Protein AF-A0A523C4G0-F1 (afdb_monomer)

Mean predicted aligned error: 12.21 Å

Sequence (322 aa):
MGEDRKEGLSRRKFLLGAGALAAGAAVTGGALGGVKESLAAGQPVKVTVNGVEIAGPVPARIEKGTALAPVRPLAESLGARVGWDNSSKTVTITAGTGAKVATAPAWPWPYNKLDPEKVRKLGYEAYYEGGCMYGAAKAIIGALQQEVGYPFTLIPVDMLRYGEGGTAGWGTLCGALNGSSAAITLVCGKGVYSQLVNELLGWYTQEPFPSKKHEAYSKFKNQIQNVSGSPLCHISVTEWCKVSGKKVTDPERLDRCGKLTGDVAARAVELLNAQADGKFVAAYKPSELFAGCMSCHVGKDSTLNNVQGKMNCVQCHEPHIK

Radius of gyration: 25.95 Å; Cα contacts (8 Å, |Δi|>4): 483; chains: 1; bounding box: 61×57×89 Å

Nearest PDB structures (foldseek):
  1h21-assembly2_D  TM=9.386E-01  e=1.659E-16  Desulfovibrio desulfuricans

Structure (mmCIF, N/CA/C/O backbone):
data_AF-A0A523C4G0-F1
#
_entry.id   AF-A0A523C4G0-F1
#
loop_
_atom_site.group_PDB
_atom_site.id
_atom_site.type_symbol
_atom_site.label_atom_id
_atom_site.label_alt_id
_atom_site.label_comp_id
_atom_site.label_asym_id
_atom_site.label_entity_id
_atom_site.label_seq_id
_atom_site.pdbx_PDB_ins_code
_atom_site.Cartn_x
_atom_site.Cartn_y
_atom_site.Cartn_z
_atom_site.occupancy
_atom_site.B_iso_or_equiv
_atom_site.auth_seq_id
_atom_site.auth_comp_id
_atom_site.auth_asym_id
_atom_site.auth_atom_id
_atom_site.pdbx_PDB_model_num
ATOM 1 N N . MET A 1 1 ? -13.467 26.973 63.447 1.00 36.97 1 MET A N 1
ATOM 2 C CA . MET A 1 1 ? -14.213 27.713 62.405 1.00 36.97 1 MET A CA 1
ATOM 3 C C . MET A 1 1 ? -13.294 27.873 61.210 1.00 36.97 1 MET A C 1
ATOM 5 O O . MET A 1 1 ? -12.320 28.602 61.309 1.00 36.97 1 MET A O 1
ATOM 9 N N . GLY A 1 2 ? -13.545 27.118 60.147 1.00 33.12 2 GLY A N 1
ATOM 10 C CA . GLY A 1 2 ? -12.740 27.100 58.927 1.00 33.12 2 GLY A CA 1
ATOM 11 C C . GLY A 1 2 ? -13.412 26.157 57.940 1.00 33.12 2 GLY A C 1
ATOM 12 O O . GLY A 1 2 ? -13.175 24.956 57.971 1.00 33.12 2 GLY A O 1
ATOM 13 N N . GLU A 1 3 ? -14.362 26.694 57.185 1.00 32.09 3 GLU A N 1
ATOM 14 C CA . GLU A 1 3 ? -15.201 25.967 56.235 1.00 32.09 3 GLU A CA 1
ATOM 15 C C . GLU A 1 3 ? -14.524 26.027 54.858 1.00 32.09 3 GLU A C 1
ATOM 17 O O . GLU A 1 3 ? -14.615 27.034 54.152 1.00 32.09 3 GLU A O 1
ATOM 22 N N . ASP A 1 4 ? -13.801 24.968 54.488 1.00 34.38 4 ASP A N 1
ATOM 23 C CA . ASP A 1 4 ? -13.238 24.836 53.142 1.00 34.38 4 ASP A CA 1
ATOM 24 C C . ASP A 1 4 ? -14.359 24.476 52.158 1.00 34.38 4 ASP A C 1
ATOM 26 O O . ASP A 1 4 ? -14.813 23.331 52.048 1.00 34.38 4 ASP A O 1
ATOM 30 N N . ARG A 1 5 ? -14.827 25.495 51.431 1.00 37.34 5 ARG A N 1
ATOM 31 C CA . ARG A 1 5 ? -15.740 25.351 50.293 1.00 37.34 5 ARG A CA 1
ATOM 32 C C . ARG A 1 5 ? -15.063 24.526 49.197 1.00 37.34 5 ARG A C 1
ATOM 34 O O . ARG A 1 5 ? -14.198 25.020 48.479 1.00 37.34 5 ARG A O 1
ATOM 41 N N . LYS A 1 6 ? -15.506 23.281 49.014 1.00 36.94 6 LYS A N 1
ATOM 42 C CA . LYS A 1 6 ? -15.175 22.478 47.829 1.00 36.94 6 LYS A CA 1
ATOM 43 C C . LYS A 1 6 ? -15.883 23.074 46.608 1.00 36.94 6 LYS A C 1
ATOM 45 O O . LYS A 1 6 ? -17.080 22.867 46.419 1.00 36.94 6 LYS A O 1
ATOM 50 N N . GLU A 1 7 ? -15.149 23.824 45.787 1.00 36.97 7 GLU A N 1
ATOM 51 C CA . GLU A 1 7 ? -15.609 24.245 44.460 1.00 36.97 7 GLU A CA 1
ATOM 52 C C . GLU A 1 7 ? -15.936 23.013 43.601 1.00 36.97 7 GLU A C 1
ATOM 54 O O . GLU A 1 7 ? -15.060 22.222 43.246 1.00 36.97 7 GLU A O 1
ATOM 59 N N . GLY A 1 8 ? -17.210 22.851 43.242 1.00 34.00 8 GLY A N 1
ATOM 60 C CA . GLY A 1 8 ? -17.640 21.861 42.261 1.00 34.00 8 GLY A CA 1
ATOM 61 C C . GLY A 1 8 ? -17.107 22.198 40.867 1.00 34.00 8 GLY A C 1
ATOM 62 O O . GLY A 1 8 ? -17.179 23.342 40.411 1.00 34.00 8 GLY A O 1
ATOM 63 N N . LEU A 1 9 ? -16.590 21.192 40.158 1.00 37.28 9 LEU A N 1
ATOM 64 C CA . LEU A 1 9 ? -16.198 21.331 38.757 1.00 37.28 9 LEU A CA 1
ATOM 65 C C . LEU A 1 9 ? -17.427 21.647 37.886 1.00 37.28 9 LEU A C 1
ATOM 67 O O . LEU A 1 9 ? -18.232 20.781 37.558 1.00 37.28 9 LEU A O 1
ATOM 71 N N . SER A 1 10 ? -17.548 22.911 37.481 1.00 35.88 10 SER A N 1
ATOM 72 C CA . SER A 1 10 ? -18.492 23.369 36.459 1.00 35.88 10 SER A CA 1
ATOM 73 C C . SER A 1 10 ? -18.174 22.757 35.087 1.00 35.88 10 SER A C 1
ATOM 75 O O . SER A 1 10 ? -17.004 22.609 34.718 1.00 35.88 10 SER A O 1
ATOM 77 N N . ARG A 1 11 ? -19.227 22.483 34.295 1.00 39.44 11 ARG A N 1
ATOM 78 C CA . ARG A 1 11 ? -19.212 21.941 32.915 1.00 39.44 11 ARG A CA 1
ATOM 79 C C . ARG A 1 11 ? -18.158 22.561 31.980 1.00 39.44 11 ARG A C 1
ATOM 81 O O . ARG A 1 11 ? -17.757 21.911 31.022 1.00 39.44 11 ARG A O 1
ATOM 88 N N . ARG A 1 12 ? -17.692 23.790 32.239 1.00 32.03 12 ARG A N 1
ATOM 89 C CA . ARG A 1 12 ? -16.662 24.467 31.428 1.00 32.03 12 ARG A CA 1
ATOM 90 C C . ARG A 1 12 ? -15.226 23.991 31.697 1.00 32.03 12 ARG A C 1
ATOM 92 O O . ARG A 1 12 ? -14.420 24.032 30.775 1.00 32.03 12 ARG A O 1
ATOM 99 N N . LYS A 1 13 ? -14.898 23.487 32.897 1.00 32.91 13 LYS A N 1
ATOM 100 C CA . LYS A 1 13 ? -13.541 22.974 33.204 1.00 32.91 13 LYS A CA 1
ATOM 101 C C . LYS A 1 13 ? -13.255 21.604 32.563 1.00 32.91 13 LYS A C 1
ATOM 103 O O . LYS A 1 13 ? -12.091 21.256 32.401 1.00 32.91 13 LYS A O 1
ATOM 108 N N . PHE A 1 14 ? -14.284 20.870 32.122 1.00 35.75 14 PHE A N 1
ATOM 109 C CA . PHE A 1 14 ? -14.122 19.589 31.414 1.00 35.75 14 PHE A CA 1
ATOM 110 C C . PHE A 1 14 ? -13.454 19.744 30.035 1.00 35.75 14 PHE A C 1
ATOM 112 O O . PHE A 1 14 ? -12.763 18.838 29.586 1.00 35.75 14 PHE A O 1
ATOM 119 N N . LEU A 1 15 ? -13.602 20.903 29.382 1.00 32.34 15 LEU A N 1
ATOM 120 C CA . LEU A 1 15 ? -13.057 21.133 28.037 1.00 32.34 15 LEU A CA 1
ATOM 121 C C . LEU A 1 15 ? -11.619 21.673 28.023 1.00 32.34 15 LEU A C 1
ATOM 123 O O . LEU A 1 15 ? -11.000 21.690 26.967 1.00 32.34 15 LEU A O 1
ATOM 127 N N . LEU A 1 16 ? -11.075 22.100 29.167 1.00 29.97 16 LEU A N 1
ATOM 128 C CA . LEU A 1 16 ? -9.759 22.757 29.228 1.00 29.97 16 LEU A CA 1
ATOM 129 C C . LEU A 1 16 ? -8.677 21.935 29.949 1.00 29.97 16 LEU A C 1
ATOM 131 O O . LEU A 1 16 ? -7.504 22.269 29.841 1.00 29.97 16 LEU A O 1
ATOM 135 N N . GLY A 1 17 ? -9.039 20.854 30.652 1.00 28.30 17 GLY A N 1
ATOM 136 C CA . GLY A 1 17 ? -8.083 20.007 31.388 1.00 28.30 17 GLY A CA 1
ATOM 137 C C . GLY A 1 17 ? -7.674 18.703 30.692 1.00 28.30 17 GLY A C 1
ATOM 138 O O . GLY A 1 17 ? -6.758 18.033 31.157 1.00 28.30 17 GLY A O 1
ATOM 139 N N . ALA A 1 18 ? -8.331 18.330 29.592 1.00 33.88 18 ALA A N 1
ATOM 140 C CA . ALA A 1 18 ? -8.027 17.123 28.824 1.00 33.88 18 ALA A CA 1
ATOM 141 C C . ALA A 1 18 ? -7.123 17.462 27.631 1.00 33.88 18 ALA A C 1
ATOM 143 O O . ALA A 1 18 ? -7.539 17.434 26.473 1.00 33.88 18 ALA A O 1
ATOM 144 N N . GLY A 1 19 ? -5.868 17.797 27.923 1.00 27.33 19 GLY A N 1
ATOM 145 C CA . GLY A 1 19 ? -4.810 17.716 26.925 1.00 27.33 19 GLY A CA 1
ATOM 146 C C . GLY A 1 19 ? -4.614 16.254 26.518 1.00 27.33 19 GLY A C 1
ATOM 147 O O . GLY A 1 19 ? -4.062 15.474 27.282 1.00 27.33 19 GLY A O 1
ATOM 148 N N . ALA A 1 20 ? -5.097 15.914 25.322 1.00 32.34 20 ALA A N 1
ATOM 149 C CA . ALA A 1 20 ? -4.760 14.729 24.529 1.00 32.34 20 ALA A CA 1
ATOM 150 C C . ALA A 1 20 ? -5.012 13.336 25.154 1.00 32.34 20 ALA A C 1
ATOM 152 O O . ALA A 1 20 ? -4.089 12.608 25.497 1.00 32.34 20 ALA A O 1
ATOM 153 N N . LEU A 1 21 ? -6.269 12.885 25.128 1.00 27.75 21 LEU A N 1
ATOM 154 C CA . LEU A 1 21 ? -6.590 11.485 24.816 1.00 27.75 21 LEU A CA 1
ATOM 155 C C . LEU A 1 21 ? -7.833 11.468 23.923 1.00 27.75 21 LEU A C 1
ATOM 157 O O . LEU A 1 21 ? -8.970 11.424 24.387 1.00 27.75 21 LEU A O 1
ATOM 161 N N . ALA A 1 22 ? -7.604 11.546 22.613 1.00 26.48 22 ALA A N 1
ATOM 162 C CA . ALA A 1 22 ? -8.632 11.305 21.612 1.00 26.48 22 ALA A CA 1
ATOM 163 C C . ALA A 1 22 ? -8.927 9.796 21.558 1.00 26.48 22 ALA A C 1
ATOM 165 O O . ALA A 1 22 ? -8.405 9.073 20.715 1.00 26.48 22 ALA A O 1
ATOM 166 N N . ALA A 1 23 ? -9.742 9.301 22.491 1.00 30.03 23 ALA A N 1
ATOM 167 C CA . ALA A 1 23 ? -10.354 7.985 22.370 1.00 30.03 23 ALA A CA 1
ATOM 168 C C . ALA A 1 23 ? -11.498 8.092 21.353 1.00 30.03 23 ALA A C 1
ATOM 170 O O . ALA A 1 23 ? -12.613 8.496 21.683 1.00 30.03 23 ALA A O 1
ATOM 171 N N . GLY A 1 24 ? -11.203 7.789 20.089 1.00 27.95 24 GLY A N 1
ATOM 172 C CA . GLY A 1 24 ? -12.221 7.650 19.056 1.00 27.95 24 GLY A CA 1
ATOM 173 C C . GLY A 1 24 ? -13.115 6.454 19.372 1.00 27.95 24 GLY A C 1
ATOM 174 O O . GLY A 1 24 ? -12.716 5.310 19.172 1.00 27.95 24 GLY A O 1
ATOM 175 N N . ALA A 1 25 ? -14.324 6.707 19.872 1.00 29.39 25 ALA A N 1
ATOM 176 C CA . ALA A 1 25 ? -15.388 5.714 19.873 1.00 29.39 25 ALA A CA 1
ATOM 177 C C . ALA A 1 25 ? -15.859 5.539 18.422 1.00 29.39 25 ALA A C 1
ATOM 179 O O . ALA A 1 25 ? -16.638 6.345 17.914 1.00 29.39 25 ALA A O 1
ATOM 180 N N . ALA A 1 26 ? -15.342 4.525 17.728 1.00 30.44 26 ALA A N 1
ATOM 181 C CA . ALA A 1 26 ? -15.859 4.146 16.422 1.00 30.44 26 ALA A CA 1
ATOM 182 C C . ALA A 1 26 ? -17.246 3.513 16.616 1.00 30.44 26 ALA A C 1
ATOM 184 O O . ALA A 1 26 ? -17.369 2.391 17.101 1.00 30.44 26 ALA A O 1
ATOM 185 N N . VAL A 1 27 ? -18.297 4.262 16.279 1.00 31.47 27 VAL A N 1
ATOM 186 C CA . VAL A 1 27 ? -19.647 3.723 16.090 1.00 31.47 27 VAL A CA 1
ATOM 187 C C . VAL A 1 27 ? -19.710 3.258 14.639 1.00 31.47 27 VAL A C 1
ATOM 189 O O . VAL A 1 27 ? -19.940 4.065 13.742 1.00 31.47 27 VAL A O 1
ATOM 192 N N . THR A 1 28 ? -19.443 1.980 14.379 1.00 33.59 28 THR A N 1
ATOM 193 C CA . THR A 1 28 ? -19.599 1.409 13.036 1.00 33.59 28 THR A CA 1
ATOM 194 C C . THR A 1 28 ? -21.083 1.156 12.765 1.00 33.59 28 THR A C 1
ATOM 196 O O . THR A 1 28 ? -21.633 0.093 13.039 1.00 33.59 28 THR A O 1
ATOM 199 N N . GLY A 1 29 ? -21.761 2.188 12.258 1.00 30.64 29 GLY A N 1
ATOM 200 C CA . GLY A 1 29 ? -23.040 2.065 11.562 1.00 30.64 29 GLY A CA 1
ATOM 201 C C . GLY A 1 29 ? -22.772 1.888 10.070 1.00 30.64 29 GLY A C 1
ATOM 202 O O . GLY A 1 29 ? -22.087 2.711 9.468 1.00 30.64 29 GLY A O 1
ATOM 203 N N . GLY A 1 30 ? -23.265 0.799 9.486 1.00 29.97 30 GLY A N 1
ATOM 204 C CA . GLY A 1 30 ? -23.118 0.540 8.059 1.00 29.97 30 GLY A CA 1
ATOM 205 C C . GLY A 1 30 ? -23.816 1.586 7.180 1.00 29.97 30 GLY A C 1
ATOM 206 O O . GLY A 1 30 ? -24.933 2.000 7.475 1.00 29.97 30 GLY A O 1
ATOM 207 N N . ALA A 1 31 ? -23.138 1.876 6.065 1.00 30.53 31 ALA A N 1
ATOM 208 C CA . ALA A 1 31 ? -23.615 2.379 4.773 1.00 30.53 31 ALA A CA 1
ATOM 209 C C . ALA A 1 31 ? -23.845 3.897 4.545 1.00 30.53 31 ALA A C 1
ATOM 211 O O . ALA A 1 31 ? -24.810 4.499 4.993 1.00 30.53 31 ALA A O 1
ATOM 212 N N . LEU A 1 32 ? -22.979 4.393 3.644 1.00 31.34 32 LEU A N 1
ATOM 213 C CA . LEU A 1 32 ? -23.223 5.279 2.494 1.00 31.34 32 LEU A CA 1
ATOM 214 C C . LEU A 1 32 ? -23.382 6.791 2.719 1.00 31.34 32 LEU A C 1
ATOM 216 O O . LEU A 1 32 ? -24.231 7.299 3.441 1.00 31.34 32 LEU A O 1
ATOM 220 N N . GLY A 1 33 ? -22.542 7.531 1.992 1.00 28.73 33 GLY A N 1
ATOM 221 C CA . GLY A 1 33 ? -22.658 8.971 1.849 1.00 28.73 33 GLY A CA 1
ATOM 222 C C . GLY A 1 33 ? -23.892 9.370 1.043 1.00 28.73 33 GLY A C 1
ATOM 223 O O . GLY A 1 33 ? -24.280 8.704 0.087 1.00 28.73 33 GLY A O 1
ATOM 224 N N . GLY A 1 34 ? -24.441 10.530 1.402 1.00 31.50 34 GLY A N 1
ATOM 225 C CA . GLY A 1 34 ? -25.271 11.324 0.502 1.00 31.50 34 GLY A CA 1
ATOM 226 C C . GLY A 1 34 ? -26.780 11.135 0.597 1.00 31.50 34 GLY A C 1
ATOM 227 O O . GLY A 1 34 ? -27.470 11.568 -0.316 1.00 31.50 34 GLY A O 1
ATOM 228 N N . VAL A 1 35 ? -27.320 10.576 1.680 1.00 25.70 35 VAL A N 1
ATOM 229 C CA . VAL A 1 35 ? -28.747 10.711 2.010 1.00 25.70 35 VAL A CA 1
ATOM 230 C C . VAL A 1 35 ? -28.857 10.974 3.509 1.00 25.70 35 VAL A C 1
ATOM 232 O O . VAL A 1 35 ? -28.148 10.359 4.301 1.00 25.70 35 VAL A O 1
ATOM 235 N N . LYS A 1 36 ? -29.704 11.926 3.923 1.00 30.58 36 LYS A N 1
ATOM 236 C CA . LYS A 1 36 ? -30.101 12.099 5.330 1.00 30.58 36 LYS A CA 1
ATOM 237 C C . LYS A 1 36 ? -30.907 10.869 5.754 1.00 30.58 36 LYS A C 1
ATOM 239 O O . LYS A 1 36 ? -32.130 10.929 5.834 1.00 30.58 36 LYS A O 1
ATOM 244 N N . GLU A 1 37 ? -30.237 9.753 5.987 1.00 31.39 37 GLU A N 1
ATOM 245 C CA . GLU A 1 37 ? -30.876 8.558 6.504 1.00 31.39 37 GLU A CA 1
ATOM 246 C C . GLU A 1 37 ? -30.844 8.645 8.027 1.00 31.39 37 GLU A C 1
ATOM 248 O O . GLU A 1 37 ? -29.813 8.533 8.691 1.00 31.39 37 GLU A O 1
ATOM 253 N N . SER A 1 38 ? -32.004 8.986 8.582 1.00 35.88 38 SER A N 1
ATOM 254 C CA . SER A 1 38 ? -32.278 8.861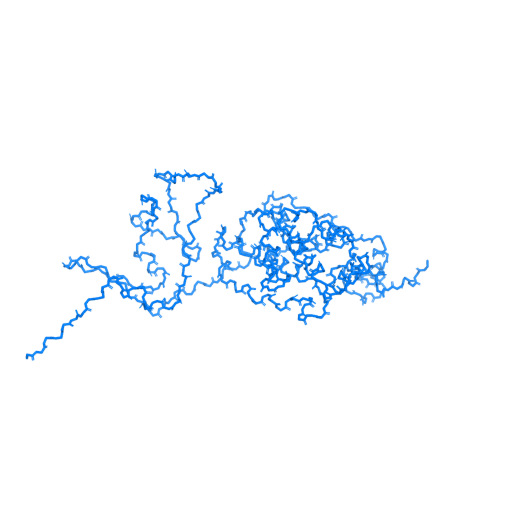 10.005 1.00 35.88 38 SER A CA 1
ATOM 255 C C . SER A 1 38 ? -31.987 7.419 10.408 1.00 35.88 38 SER A C 1
ATOM 257 O O . SER A 1 38 ? -32.752 6.532 10.035 1.00 35.88 38 SER A O 1
ATOM 259 N N . LEU A 1 39 ? -30.927 7.191 11.192 1.00 42.44 39 LEU A N 1
ATOM 260 C CA . LEU A 1 39 ? -30.714 5.934 11.912 1.00 42.44 39 LEU A CA 1
ATOM 261 C C . LEU A 1 39 ? -32.034 5.554 12.594 1.00 42.44 39 LEU A C 1
ATOM 263 O O . LEU A 1 39 ? -32.486 6.243 13.512 1.00 42.44 39 LEU A O 1
ATOM 267 N N . ALA A 1 40 ? -32.693 4.514 12.085 1.00 39.09 40 ALA A N 1
ATOM 268 C CA . ALA A 1 40 ? -33.999 4.099 12.567 1.00 39.09 40 ALA A CA 1
ATOM 269 C C . ALA A 1 40 ? -33.903 3.731 14.055 1.00 39.09 40 ALA A C 1
ATOM 271 O O . ALA A 1 40 ? -33.042 2.950 14.470 1.00 39.09 40 ALA A O 1
ATOM 272 N N . ALA A 1 41 ? -34.791 4.307 14.866 1.00 39.31 41 ALA A N 1
ATOM 273 C CA . ALA A 1 41 ? -34.923 3.959 16.272 1.00 39.31 41 ALA A CA 1
ATOM 274 C C . ALA A 1 41 ? -35.258 2.461 16.392 1.00 39.31 41 ALA A C 1
ATOM 276 O O . ALA A 1 41 ? -36.313 2.032 15.933 1.00 39.31 41 ALA A O 1
ATOM 277 N N . GLY A 1 42 ? -34.357 1.668 16.983 1.00 50.12 42 GLY A N 1
ATOM 278 C CA . GLY A 1 42 ? -34.609 0.252 17.292 1.00 50.12 42 GLY A CA 1
ATOM 279 C C . GLY A 1 42 ? -33.519 -0.749 16.898 1.00 50.12 42 GLY A C 1
ATOM 280 O O . GLY A 1 42 ? -33.615 -1.902 17.306 1.00 50.12 42 GLY A O 1
ATOM 281 N N . GLN A 1 43 ? -32.475 -0.358 16.157 1.00 53.72 43 GLN A N 1
ATOM 282 C CA . GLN A 1 43 ? -31.345 -1.262 15.886 1.00 53.72 43 GLN A CA 1
ATOM 283 C C . GLN A 1 43 ? -30.407 -1.357 17.110 1.00 53.72 43 GLN A C 1
ATOM 285 O O . GLN A 1 43 ? -30.074 -0.321 17.696 1.00 53.72 43 GLN A O 1
ATOM 290 N N . PRO A 1 44 ? -29.974 -2.567 17.520 1.00 64.00 44 PRO A N 1
ATOM 291 C CA . PRO A 1 44 ? -29.069 -2.736 18.654 1.00 64.00 44 PRO A CA 1
ATOM 292 C C . PRO A 1 44 ? -27.702 -2.114 18.343 1.00 64.00 44 PRO A C 1
ATOM 294 O O . PRO A 1 44 ? -27.022 -2.520 17.401 1.00 64.00 44 PRO A O 1
ATOM 297 N N . VAL A 1 45 ? -27.287 -1.127 19.142 1.00 77.88 45 VAL A N 1
ATOM 298 C CA . VAL A 1 45 ? -25.953 -0.524 19.033 1.00 77.88 45 VAL A CA 1
ATOM 299 C C . VAL A 1 45 ? -24.976 -1.403 19.803 1.00 77.88 45 VAL A C 1
ATOM 301 O O . VAL A 1 45 ? -25.146 -1.616 21.002 1.00 77.88 45 VAL A O 1
ATOM 304 N N . LYS A 1 46 ? -23.939 -1.902 19.129 1.00 80.06 46 LYS A N 1
ATOM 305 C CA . LYS A 1 46 ? -22.838 -2.608 19.790 1.00 80.06 46 LYS A CA 1
ATOM 306 C C . LYS A 1 46 ? -21.753 -1.618 20.188 1.00 80.06 46 LYS A C 1
ATOM 308 O O . LYS A 1 46 ? -21.355 -0.774 19.391 1.00 80.06 46 LYS A O 1
ATOM 313 N N . VAL A 1 47 ? -21.273 -1.729 21.422 1.00 82.19 47 VAL A N 1
ATOM 314 C CA . VAL A 1 47 ? -20.162 -0.923 21.943 1.00 82.19 47 VAL A CA 1
ATOM 315 C C . VAL A 1 47 ? -19.023 -1.872 22.259 1.00 82.19 47 VAL A C 1
ATOM 317 O O . VAL A 1 47 ? -19.213 -2.807 23.028 1.00 82.19 47 VAL A O 1
ATOM 320 N N . THR A 1 48 ? -17.845 -1.642 21.688 1.00 79.38 48 THR A N 1
ATOM 321 C CA . THR A 1 48 ? -16.652 -2.454 21.958 1.00 79.38 48 THR A CA 1
ATOM 322 C C . THR A 1 48 ? -15.514 -1.586 22.472 1.00 79.38 48 THR A C 1
ATOM 324 O O . THR A 1 48 ? -15.253 -0.523 21.911 1.00 79.38 48 THR A O 1
ATOM 327 N N . VAL A 1 49 ? -14.785 -2.063 23.478 1.00 77.44 49 VAL A N 1
ATOM 328 C CA . VAL A 1 49 ? -13.516 -1.474 23.920 1.00 77.44 49 VAL A CA 1
ATOM 329 C C . VAL A 1 49 ? -12.421 -2.492 23.665 1.00 77.44 49 VAL A C 1
ATOM 331 O O . VAL A 1 49 ? -12.462 -3.602 24.188 1.00 77.44 49 VAL A O 1
ATOM 334 N N . ASN A 1 50 ? -11.452 -2.119 22.826 1.00 70.81 50 ASN A N 1
ATOM 335 C CA . ASN A 1 50 ? -10.343 -2.985 22.429 1.00 70.81 50 ASN A CA 1
ATOM 336 C C . ASN A 1 50 ? -10.790 -4.358 21.884 1.00 70.81 50 ASN A C 1
ATOM 338 O O . ASN A 1 50 ? -10.260 -5.399 22.263 1.00 70.81 50 ASN A O 1
ATOM 342 N N . GLY A 1 51 ? -11.821 -4.359 21.034 1.00 69.44 51 GLY A N 1
ATOM 343 C CA . GLY A 1 51 ? -12.390 -5.577 20.448 1.00 69.44 51 GLY A CA 1
ATOM 344 C C . GLY A 1 51 ? -13.291 -6.397 21.382 1.00 69.44 51 GLY A C 1
ATOM 345 O O . GLY A 1 51 ? -13.884 -7.370 20.927 1.00 69.44 51 GLY A O 1
ATOM 346 N N . VAL A 1 52 ? -13.444 -6.012 22.655 1.00 72.00 52 VAL A N 1
ATOM 347 C CA . VAL A 1 52 ? -14.336 -6.684 23.614 1.00 72.00 52 VAL A CA 1
ATOM 348 C C . VAL A 1 52 ? -15.669 -5.946 23.691 1.00 72.00 52 VAL A C 1
ATOM 350 O O . VAL A 1 52 ? -15.697 -4.747 23.968 1.00 72.00 52 VAL A O 1
ATOM 353 N N . GLU A 1 53 ? -16.776 -6.652 23.455 1.00 81.94 53 GLU A N 1
ATOM 354 C 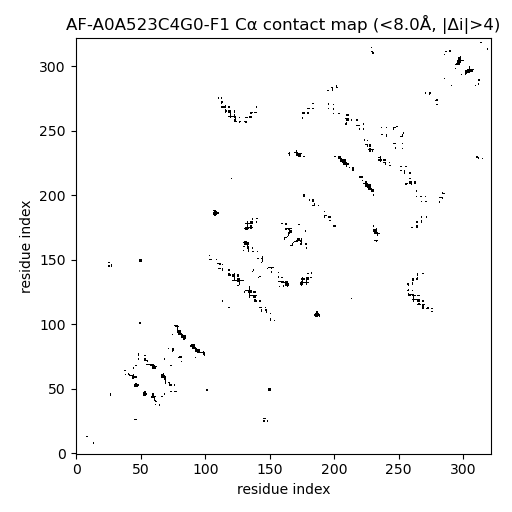CA . GLU A 1 53 ? -18.129 -6.095 23.569 1.00 81.94 53 GLU A CA 1
ATOM 355 C C . GLU A 1 53 ? -18.457 -5.724 25.023 1.00 81.94 53 GLU A C 1
ATOM 357 O O . GLU A 1 53 ? -18.279 -6.510 25.954 1.00 81.94 53 GLU A O 1
ATOM 362 N N . ILE A 1 54 ? -18.940 -4.498 25.211 1.00 81.88 54 ILE A N 1
ATOM 363 C CA . ILE A 1 54 ? -19.347 -3.940 26.494 1.00 81.88 54 ILE A CA 1
ATOM 364 C C . ILE A 1 54 ? -20.854 -4.122 26.635 1.00 81.88 54 ILE A C 1
ATOM 366 O O . ILE A 1 54 ? -21.650 -3.307 26.164 1.00 81.88 54 ILE A O 1
ATOM 370 N N . ALA A 1 55 ? -21.242 -5.196 27.316 1.00 76.56 55 ALA A N 1
ATOM 371 C CA . ALA A 1 55 ? -22.617 -5.403 27.741 1.00 76.56 55 ALA A CA 1
ATOM 372 C C . ALA A 1 55 ? -22.899 -4.633 29.041 1.00 76.56 55 ALA A C 1
ATOM 374 O O . ALA A 1 55 ? -22.067 -4.562 29.948 1.00 76.56 55 ALA A O 1
ATOM 375 N N . GLY A 1 56 ? -24.095 -4.060 29.143 1.00 74.31 56 GLY A N 1
ATOM 376 C CA . GLY A 1 56 ? -24.577 -3.399 30.350 1.00 74.31 56 GLY A CA 1
ATOM 377 C C . GLY A 1 56 ? -26.054 -3.700 30.599 1.00 74.31 56 GLY A C 1
ATOM 378 O O . GLY A 1 56 ? -26.741 -4.173 29.696 1.00 74.31 56 GLY A O 1
ATOM 379 N N . PRO A 1 57 ? -26.566 -3.403 31.808 1.00 76.94 57 PRO A N 1
ATOM 380 C CA . PRO A 1 57 ? -27.965 -3.658 32.171 1.00 76.94 57 PRO A CA 1
ATOM 381 C C . PRO A 1 57 ? -28.959 -2.853 31.323 1.00 76.94 57 PRO A C 1
ATOM 383 O O . PRO A 1 57 ? -30.122 -3.217 31.205 1.00 76.94 57 PRO A O 1
ATOM 386 N N . VAL A 1 58 ? -28.493 -1.757 30.726 1.00 82.81 58 VAL A N 1
ATOM 387 C CA . VAL A 1 58 ? -29.215 -1.003 29.704 1.00 82.81 58 VAL A CA 1
ATOM 388 C C . VAL A 1 58 ? -28.439 -1.201 28.404 1.00 82.81 58 VAL A C 1
ATOM 390 O O . VAL A 1 58 ? -27.241 -0.943 28.413 1.00 82.81 58 VAL A O 1
ATOM 393 N N . PRO A 1 59 ? -29.039 -1.661 27.298 1.00 81.81 59 PRO A N 1
ATOM 394 C CA . PRO A 1 59 ? -28.318 -1.778 26.036 1.00 81.81 59 PRO A CA 1
ATOM 395 C C . PRO A 1 59 ? -27.964 -0.393 25.488 1.00 81.81 59 PRO A C 1
ATOM 397 O O . PRO A 1 59 ? -28.668 0.595 25.739 1.00 81.81 59 PRO A O 1
ATOM 400 N N . ALA A 1 60 ? -26.878 -0.317 24.719 1.00 86.19 60 ALA A N 1
ATOM 401 C CA . ALA A 1 60 ? -26.583 0.897 23.980 1.00 86.19 60 ALA A CA 1
ATOM 402 C C . ALA A 1 60 ? -27.651 1.127 22.899 1.00 86.19 60 ALA A C 1
ATOM 404 O O . ALA A 1 60 ? -28.169 0.187 22.291 1.00 86.19 60 ALA A O 1
ATOM 405 N N . ARG A 1 61 ? -28.012 2.392 22.683 1.00 87.12 61 ARG A N 1
ATOM 406 C CA . ARG A 1 61 ? -29.085 2.786 21.762 1.00 87.12 61 ARG A CA 1
ATOM 407 C C . ARG A 1 61 ? -28.818 4.153 21.156 1.00 87.12 61 ARG A C 1
ATOM 409 O O . ARG A 1 61 ? -28.129 4.972 21.757 1.00 87.12 61 ARG A O 1
ATOM 416 N N . ILE A 1 62 ? -29.421 4.418 20.003 1.00 83.69 62 ILE A N 1
ATOM 417 C CA . ILE A 1 62 ? -29.492 5.769 19.448 1.00 83.69 62 ILE A CA 1
ATOM 418 C C . ILE A 1 62 ? -30.751 6.449 19.982 1.00 83.69 62 ILE A C 1
ATOM 420 O O . ILE A 1 62 ? -31.859 5.945 19.815 1.00 83.69 62 ILE A O 1
ATOM 424 N N . GLU A 1 63 ? -30.589 7.610 20.605 1.00 84.62 63 GLU A N 1
ATOM 425 C CA . GLU A 1 63 ? -31.684 8.451 21.070 1.00 84.62 63 GLU A CA 1
ATOM 426 C C . GLU A 1 63 ? -31.506 9.856 20.485 1.00 84.62 63 GLU A C 1
ATOM 428 O O . GLU A 1 63 ? -30.498 10.517 20.726 1.00 84.62 63 GLU A O 1
ATOM 433 N N . LYS A 1 64 ? -32.463 10.298 19.654 1.00 84.62 64 LYS A N 1
ATOM 434 C CA . LYS A 1 64 ? -32.425 11.602 18.955 1.00 84.62 64 LYS A CA 1
ATOM 435 C C . LYS A 1 64 ? -31.107 11.852 18.197 1.00 84.62 64 LYS A C 1
ATOM 437 O O . LYS A 1 64 ? -30.530 12.933 18.273 1.00 84.62 64 LYS A O 1
ATOM 442 N N . GLY A 1 65 ? -30.606 10.830 17.500 1.00 81.12 65 GLY A N 1
ATOM 443 C CA . GLY A 1 65 ? -29.348 10.898 16.744 1.00 81.12 65 GLY A CA 1
ATOM 444 C C . GLY A 1 65 ? -28.076 10.838 17.598 1.00 81.12 65 GLY A C 1
ATOM 445 O O . GLY A 1 65 ? -26.981 10.927 17.055 1.00 81.12 65 GLY A O 1
ATOM 446 N N . THR A 1 66 ? -28.194 10.664 18.918 1.00 82.88 66 THR A N 1
ATOM 447 C CA . THR A 1 66 ? -27.054 10.513 19.831 1.00 82.88 66 THR A CA 1
ATOM 448 C C . THR A 1 66 ? -26.937 9.063 20.286 1.00 82.88 66 THR A C 1
ATOM 450 O O . THR A 1 66 ? -27.908 8.487 20.773 1.00 82.88 66 THR A O 1
ATOM 453 N N . ALA A 1 67 ? -25.750 8.472 20.166 1.00 85.94 67 ALA A N 1
ATOM 454 C CA . ALA A 1 67 ? -25.476 7.158 20.738 1.00 85.94 67 ALA A CA 1
ATOM 455 C C . ALA A 1 67 ? -25.317 7.255 22.263 1.00 85.94 67 ALA A C 1
ATOM 457 O O . ALA A 1 67 ? -24.456 7.975 22.766 1.00 85.94 67 ALA A O 1
ATOM 458 N N . LEU A 1 68 ? -26.145 6.517 22.999 1.00 86.25 68 LEU A N 1
ATOM 459 C CA . LEU A 1 68 ? -26.075 6.366 24.447 1.00 86.25 68 LEU A CA 1
ATOM 460 C C . LEU A 1 68 ? -25.544 4.974 24.781 1.00 86.25 68 LEU A C 1
ATOM 462 O O . LEU A 1 68 ? -26.081 3.978 24.299 1.00 86.25 68 LEU A O 1
ATOM 466 N N . ALA A 1 69 ? -24.518 4.911 25.629 1.00 86.75 69 ALA A N 1
ATOM 467 C CA . ALA A 1 69 ? -23.876 3.675 26.064 1.00 86.75 69 ALA A CA 1
ATOM 468 C C . ALA A 1 69 ? -23.832 3.569 27.602 1.00 86.75 69 ALA A C 1
ATOM 470 O O . ALA A 1 69 ? -23.834 4.595 28.291 1.00 86.75 69 ALA A O 1
ATOM 471 N N . PRO A 1 70 ? -23.761 2.353 28.171 1.00 87.81 70 PRO A N 1
ATOM 472 C CA . PRO A 1 70 ? -23.701 2.164 29.620 1.00 87.81 70 PRO A CA 1
ATOM 473 C C . PRO A 1 70 ? -22.393 2.690 30.209 1.00 87.81 70 PRO A C 1
ATOM 475 O O . PRO A 1 70 ? -21.325 2.116 30.009 1.00 87.81 70 PRO A O 1
ATOM 478 N N . VAL A 1 71 ? -22.487 3.772 30.983 1.00 87.69 71 VAL A N 1
ATOM 479 C CA . VAL A 1 71 ? -21.316 4.493 31.504 1.00 87.69 71 VAL A CA 1
ATOM 480 C C . VAL A 1 71 ? -20.413 3.636 32.396 1.00 87.69 71 VAL A C 1
ATOM 482 O O . VAL A 1 71 ? -19.196 3.727 32.286 1.00 87.69 71 VAL A O 1
ATOM 485 N N . ARG A 1 72 ? -20.989 2.790 33.262 1.00 87.94 72 ARG A N 1
ATOM 486 C CA . ARG A 1 72 ? -20.235 1.990 34.240 1.00 87.94 72 ARG A CA 1
ATOM 487 C C . ARG A 1 72 ? -19.320 0.953 33.581 1.00 87.94 72 ARG A C 1
ATOM 489 O O . ARG A 1 72 ? -18.113 1.075 33.765 1.00 87.94 72 ARG A O 1
ATOM 496 N N . PRO A 1 73 ? -19.835 -0.019 32.803 1.00 86.50 73 PRO A N 1
ATOM 497 C CA . PRO A 1 73 ? -18.974 -1.038 32.211 1.00 86.50 73 PRO A CA 1
ATOM 498 C C . PRO A 1 73 ? -18.015 -0.433 31.175 1.00 86.50 73 PRO A C 1
ATOM 500 O O . PRO A 1 73 ? -16.891 -0.906 31.046 1.00 86.50 73 PRO A O 1
ATOM 503 N N . LEU A 1 74 ? -18.393 0.669 30.509 1.00 86.25 74 LEU A N 1
ATOM 504 C CA . LEU A 1 74 ? -17.485 1.415 29.638 1.00 86.25 74 LEU A CA 1
ATOM 505 C C . LEU A 1 74 ? -16.307 2.010 30.427 1.00 86.25 74 LEU A C 1
ATOM 507 O O . LEU A 1 74 ? -15.153 1.749 30.101 1.00 86.25 74 LEU A O 1
ATOM 511 N N . ALA A 1 75 ? -16.578 2.765 31.492 1.00 87.44 75 ALA A N 1
ATOM 512 C CA . ALA A 1 75 ? -15.538 3.373 32.319 1.00 87.44 75 ALA A CA 1
ATOM 513 C C . ALA A 1 75 ? -14.649 2.315 33.000 1.00 87.44 75 ALA A C 1
ATOM 515 O O . ALA A 1 75 ? -13.426 2.440 32.990 1.00 87.44 75 ALA A O 1
ATOM 516 N N . GLU A 1 76 ? -15.240 1.240 33.523 1.00 85.69 76 GLU A N 1
ATOM 517 C CA . GLU A 1 76 ? -14.504 0.131 34.143 1.00 85.69 76 GLU A CA 1
ATOM 518 C C . GLU A 1 76 ? -13.637 -0.630 33.128 1.00 85.69 76 GLU A C 1
ATOM 520 O O . GLU A 1 76 ? -12.507 -1.009 33.446 1.00 85.69 76 GLU A O 1
ATOM 525 N N . SER A 1 77 ? -14.099 -0.791 31.882 1.00 80.38 77 SER A N 1
ATOM 526 C CA . SER A 1 77 ? -13.291 -1.393 30.809 1.00 80.38 77 SER A CA 1
ATOM 527 C C . SER A 1 77 ? -12.055 -0.559 30.452 1.00 80.38 77 SER A C 1
ATOM 529 O O . SER A 1 77 ? -11.016 -1.117 30.104 1.00 80.38 77 SER A O 1
ATOM 531 N N . LEU A 1 78 ? -12.138 0.764 30.624 1.00 82.88 78 LEU A N 1
ATOM 532 C CA . LEU A 1 78 ? -11.029 1.706 30.454 1.00 82.88 78 LEU A CA 1
ATOM 533 C C . LEU A 1 78 ? -10.136 1.807 31.706 1.00 82.88 78 LEU A C 1
ATOM 535 O O . LEU A 1 78 ? -9.200 2.602 31.738 1.00 82.88 78 LEU A O 1
ATOM 539 N N . GLY A 1 79 ? -10.403 1.000 32.738 1.00 79.12 79 GLY A N 1
ATOM 540 C CA . GLY A 1 79 ? -9.639 0.981 33.984 1.00 79.12 79 GLY A CA 1
ATOM 541 C C . GLY A 1 79 ? -10.040 2.063 34.986 1.00 79.12 79 GLY A C 1
ATOM 542 O O . GLY A 1 79 ? -9.334 2.252 35.971 1.00 79.12 79 GLY A O 1
ATOM 543 N N . ALA A 1 80 ? -11.149 2.777 34.778 1.00 87.69 80 ALA A N 1
ATOM 544 C CA . ALA A 1 80 ? -11.681 3.731 35.747 1.00 87.69 80 ALA A CA 1
ATOM 545 C C . ALA A 1 80 ? -12.539 3.039 36.823 1.00 87.69 80 ALA A C 1
ATOM 547 O O . ALA A 1 80 ? -13.050 1.937 36.632 1.00 87.69 80 ALA A O 1
ATOM 548 N N . ARG A 1 81 ? -12.723 3.695 37.971 1.00 87.06 81 ARG A N 1
ATOM 549 C CA . ARG A 1 81 ? -13.667 3.276 39.017 1.00 87.06 81 ARG A CA 1
ATOM 550 C C . ARG A 1 81 ? -14.902 4.161 38.970 1.00 87.06 81 ARG A C 1
ATOM 552 O O . ARG A 1 81 ? -14.781 5.378 38.838 1.00 87.06 81 ARG A O 1
ATOM 559 N N . VAL A 1 82 ? -16.080 3.558 39.118 1.00 89.31 82 VAL A N 1
ATOM 560 C CA . VAL A 1 82 ? -17.361 4.277 39.078 1.00 89.31 82 VAL A CA 1
ATOM 561 C C . VAL A 1 82 ? -18.079 4.180 40.420 1.00 89.31 82 VAL A C 1
ATOM 563 O O . VAL A 1 82 ? -18.574 3.119 40.813 1.00 89.31 82 VAL A O 1
ATOM 566 N N . GLY A 1 83 ? -18.156 5.316 41.110 1.00 90.12 83 GLY A N 1
ATOM 567 C CA . GLY A 1 83 ? -18.926 5.517 42.332 1.00 90.12 83 GLY A CA 1
ATOM 568 C C . GLY A 1 83 ? -20.309 6.105 42.050 1.00 90.12 83 GLY A C 1
ATOM 569 O O . GLY A 1 83 ? -20.486 6.890 41.117 1.00 90.12 83 GLY A O 1
ATOM 570 N N . TRP A 1 84 ? -21.285 5.729 42.875 1.00 92.56 84 TRP A N 1
ATOM 571 C CA . TRP A 1 84 ? -22.616 6.333 42.908 1.00 92.56 84 TRP A CA 1
ATOM 572 C C . TRP A 1 84 ? -22.879 6.881 44.305 1.00 92.56 84 TRP A C 1
ATOM 574 O O . TRP A 1 84 ? -22.822 6.130 45.278 1.00 92.56 84 TRP A O 1
ATOM 584 N N . ASP A 1 85 ? -23.192 8.168 44.391 1.00 92.50 85 ASP A N 1
ATOM 585 C CA . ASP A 1 85 ? -23.723 8.784 45.598 1.00 92.50 85 ASP A CA 1
ATOM 586 C C . ASP A 1 85 ? -25.240 8.938 45.455 1.00 92.50 85 ASP A C 1
ATOM 588 O O . ASP A 1 85 ? -25.745 9.743 44.668 1.00 92.50 85 ASP A O 1
ATOM 592 N N . ASN A 1 86 ? -25.978 8.153 46.239 1.00 92.19 86 ASN A N 1
ATOM 593 C CA . ASN A 1 86 ? -27.433 8.146 46.189 1.00 92.19 86 ASN A CA 1
ATOM 594 C C . ASN A 1 86 ? -28.073 9.408 46.788 1.00 92.19 86 ASN A C 1
ATOM 596 O O . ASN A 1 86 ? -29.212 9.718 46.431 1.00 92.19 86 ASN A O 1
ATOM 600 N N . SER A 1 87 ? -27.369 10.103 47.686 1.00 92.38 87 SER A N 1
ATOM 601 C CA . SER A 1 87 ? -27.871 11.301 48.363 1.00 92.38 87 SER A CA 1
ATOM 602 C C . SER A 1 87 ? -27.858 12.508 47.428 1.00 92.38 87 SER A C 1
ATOM 604 O O . SER A 1 87 ? -28.873 13.183 47.276 1.00 92.38 87 SER A O 1
ATOM 606 N N . SER A 1 88 ? -26.749 12.709 46.714 1.00 94.69 88 SER A N 1
ATOM 607 C CA . SER A 1 88 ? -26.580 13.803 45.754 1.00 94.69 88 SER A CA 1
ATOM 608 C C . SER A 1 88 ? -26.978 13.437 44.321 1.00 94.69 88 SER A C 1
ATOM 610 O O . SER A 1 88 ? -26.955 14.296 43.444 1.00 94.69 88 SER A O 1
ATOM 612 N N . LYS A 1 89 ? -27.341 12.171 44.069 1.00 92.38 89 LYS A N 1
ATOM 613 C CA . LYS A 1 89 ? -27.599 11.618 42.725 1.00 92.38 89 LYS A CA 1
ATOM 614 C C . LYS A 1 89 ? -26.420 11.832 41.769 1.00 92.38 89 LYS A C 1
ATOM 616 O O . LYS A 1 89 ? -26.605 12.084 40.578 1.00 92.38 89 LYS A O 1
ATOM 621 N N . THR A 1 90 ? -25.203 11.709 42.297 1.00 91.50 90 THR A N 1
ATOM 622 C CA . THR A 1 90 ? -23.965 11.994 41.567 1.00 91.50 90 THR A CA 1
ATOM 623 C C . THR A 1 90 ? -23.243 10.708 41.182 1.00 91.50 90 THR A C 1
ATOM 625 O O . THR A 1 90 ? -23.012 9.827 42.012 1.00 91.50 90 THR A O 1
ATOM 628 N N . VAL A 1 91 ? -22.833 10.620 39.915 1.00 90.50 91 VAL A N 1
ATOM 629 C CA . VAL A 1 91 ? -21.870 9.616 39.440 1.00 90.50 91 VAL A CA 1
ATOM 630 C C . VAL A 1 91 ? -20.467 10.210 39.531 1.00 90.50 91 VAL A C 1
ATOM 632 O O . VAL A 1 91 ? -20.216 11.289 38.995 1.00 90.50 91 VAL A O 1
ATOM 635 N N . THR A 1 92 ? -19.535 9.500 40.165 1.00 91.38 92 THR A N 1
ATOM 636 C CA . THR A 1 92 ? -18.115 9.875 40.202 1.00 91.38 92 THR A CA 1
ATOM 637 C C . THR A 1 92 ? -17.300 8.840 39.447 1.00 91.38 92 THR A C 1
ATOM 639 O O . THR A 1 92 ? -17.347 7.657 39.771 1.00 91.38 92 THR A O 1
ATOM 642 N N . ILE A 1 93 ? -16.536 9.287 38.453 1.00 90.56 93 ILE A N 1
ATOM 643 C CA . ILE A 1 93 ? -15.594 8.445 37.715 1.00 90.56 93 ILE A CA 1
ATOM 644 C C . ILE A 1 93 ? -14.190 8.881 38.117 1.00 90.56 93 ILE A C 1
ATOM 646 O O . ILE A 1 93 ? -13.814 10.030 37.889 1.00 90.56 93 ILE A O 1
ATOM 650 N N . THR A 1 94 ? -13.426 7.985 38.731 1.00 89.44 94 THR A N 1
ATOM 651 C CA . THR A 1 94 ? -12.018 8.225 39.062 1.00 89.44 94 THR A CA 1
ATOM 652 C C . THR A 1 94 ? -11.129 7.365 38.181 1.00 89.44 94 THR A C 1
ATOM 654 O O . THR A 1 94 ? -11.441 6.204 37.916 1.00 89.44 94 THR A O 1
ATOM 657 N N . ALA A 1 95 ? -10.013 7.926 37.711 1.00 80.38 95 ALA A N 1
ATOM 658 C CA . ALA A 1 95 ? -8.998 7.138 37.025 1.00 80.38 95 ALA A CA 1
ATOM 659 C C . ALA A 1 95 ? -8.523 6.026 37.973 1.00 80.38 95 ALA A C 1
ATOM 661 O O . ALA A 1 95 ? -8.114 6.302 39.103 1.00 80.38 95 ALA A O 1
ATOM 662 N N . GLY A 1 96 ? -8.630 4.766 37.555 1.00 73.00 96 GLY A N 1
ATOM 663 C CA . GLY A 1 96 ? -8.009 3.678 38.294 1.00 73.00 96 GLY A CA 1
ATOM 664 C C . GLY A 1 96 ? -6.521 3.610 37.973 1.00 73.00 96 GLY A C 1
ATOM 665 O O . GLY A 1 96 ? -6.048 4.126 36.964 1.00 73.00 96 GLY A O 1
ATOM 666 N N . THR A 1 97 ? -5.768 2.953 38.847 1.00 63.25 97 THR A N 1
ATOM 667 C CA . THR A 1 97 ? -4.307 2.814 38.747 1.00 63.25 97 THR A CA 1
ATOM 668 C C . THR A 1 97 ? -3.859 1.729 37.762 1.00 63.25 97 THR A C 1
ATOM 670 O O . THR A 1 97 ? -2.673 1.432 37.675 1.00 63.25 97 THR A O 1
ATOM 673 N N . GLY A 1 98 ? -4.791 1.124 37.024 1.00 59.09 98 GLY A N 1
ATOM 674 C CA . GLY A 1 98 ? -4.517 0.066 36.062 1.00 59.09 98 GLY A CA 1
ATOM 675 C C . GLY A 1 98 ? -5.378 0.246 34.825 1.00 59.09 98 GLY A C 1
ATOM 676 O O . GLY A 1 98 ? -6.446 -0.355 34.724 1.00 59.09 98 GLY A O 1
ATOM 677 N N . ALA A 1 99 ? -4.917 1.065 33.878 1.00 56.22 99 ALA A N 1
ATOM 678 C CA . ALA A 1 99 ? -5.420 0.963 32.516 1.00 56.22 99 ALA A CA 1
ATOM 679 C C . ALA A 1 99 ? -5.179 -0.484 32.070 1.00 56.22 99 ALA A C 1
ATOM 681 O O . ALA A 1 99 ? -4.036 -0.947 32.055 1.00 56.22 99 ALA A O 1
ATOM 682 N N . LYS A 1 100 ? -6.247 -1.226 31.758 1.00 54.47 100 LYS A N 1
ATOM 683 C CA . LYS A 1 100 ? -6.098 -2.522 31.096 1.00 54.47 100 LYS A CA 1
ATOM 684 C C . LYS A 1 100 ? -5.517 -2.228 29.718 1.00 54.47 100 LYS A C 1
ATOM 686 O O . LYS A 1 100 ? -6.250 -1.861 28.804 1.00 54.47 100 LYS A O 1
ATOM 691 N N . VAL A 1 101 ? -4.193 -2.315 29.591 1.00 55.12 101 VAL A N 1
ATOM 692 C CA . VAL A 1 101 ? -3.514 -2.221 28.301 1.00 55.12 101 VAL A CA 1
ATOM 693 C C . VAL A 1 101 ? -4.015 -3.406 27.498 1.00 55.12 101 VAL A C 1
ATOM 695 O O . VAL A 1 101 ? -3.654 -4.548 27.780 1.00 55.12 101 VAL A O 1
ATOM 698 N N . ALA A 1 102 ? -4.913 -3.158 26.551 1.00 62.03 102 ALA A N 1
ATOM 699 C CA . ALA A 1 102 ? -5.322 -4.208 25.647 1.00 62.03 102 ALA A CA 1
ATOM 700 C C . ALA A 1 102 ? -4.136 -4.557 24.763 1.00 62.03 102 ALA A C 1
ATOM 702 O O . ALA A 1 102 ? -3.783 -3.832 23.833 1.00 62.03 102 ALA A O 1
ATOM 703 N N . THR A 1 103 ? -3.506 -5.675 25.092 1.00 70.50 103 THR A N 1
ATOM 704 C CA . THR A 1 103 ? -2.473 -6.300 24.281 1.00 70.50 103 THR A CA 1
ATOM 705 C C . THR A 1 103 ? -3.042 -6.560 22.899 1.00 70.50 103 THR A C 1
ATOM 707 O O . THR A 1 103 ? -4.097 -7.185 22.805 1.00 70.50 103 THR A O 1
ATOM 710 N N . ALA A 1 104 ? -2.367 -6.076 21.852 1.00 77.69 104 ALA A N 1
ATOM 711 C CA . ALA A 1 104 ? -2.772 -6.332 20.474 1.00 77.69 104 ALA A CA 1
ATOM 712 C C . ALA A 1 104 ? -3.062 -7.833 20.270 1.00 77.69 104 ALA A C 1
ATOM 714 O O . ALA A 1 104 ? -2.318 -8.668 20.800 1.00 77.69 104 ALA A O 1
ATOM 715 N N . PRO A 1 105 ? -4.127 -8.195 19.533 1.00 85.75 105 PRO A N 1
ATOM 716 C CA . PRO A 1 105 ? -4.457 -9.587 19.302 1.00 85.75 105 PRO A CA 1
ATOM 717 C C . PRO A 1 105 ? -3.336 -10.251 18.502 1.00 85.75 105 PRO A C 1
ATOM 719 O O . PRO A 1 105 ? -2.600 -9.594 17.752 1.00 85.75 105 PRO A O 1
ATOM 722 N N . ALA A 1 106 ? -3.221 -11.569 18.659 1.00 91.38 106 ALA A N 1
ATOM 723 C CA . ALA A 1 106 ? -2.294 -12.355 17.866 1.00 91.38 106 ALA A CA 1
ATOM 724 C C . ALA A 1 106 ? -2.579 -12.154 16.371 1.00 91.38 106 ALA A C 1
ATOM 726 O O . ALA A 1 106 ? -3.726 -12.063 15.941 1.00 91.38 106 ALA A O 1
ATOM 727 N N . TRP A 1 107 ? -1.513 -12.074 15.586 1.00 92.88 107 TRP A N 1
ATOM 728 C CA . TRP A 1 107 ? -1.597 -12.037 14.133 1.00 92.88 107 TRP A CA 1
ATOM 729 C C . TRP A 1 107 ? -2.155 -13.371 13.583 1.00 92.88 107 TRP A C 1
ATOM 731 O O . TRP A 1 107 ? -1.734 -14.425 14.075 1.00 92.88 107 TRP A O 1
ATOM 741 N N . PRO A 1 108 ? -3.031 -13.374 12.552 1.00 95.12 108 PRO A N 1
ATOM 742 C CA . PRO A 1 108 ? -3.529 -12.233 11.769 1.00 95.12 108 PRO A CA 1
ATOM 743 C C . PRO A 1 108 ? -4.671 -11.436 12.397 1.00 95.12 108 PRO A C 1
ATOM 745 O O . PRO A 1 108 ? -5.441 -11.940 13.207 1.00 95.12 108 PRO A O 1
ATOM 748 N N . TRP A 1 109 ? -4.782 -10.174 11.984 1.00 94.56 109 TRP A N 1
ATOM 749 C CA . TRP A 1 109 ? -5.819 -9.252 12.445 1.00 94.56 109 TRP A CA 1
ATOM 750 C C . TRP A 1 109 ? -7.095 -9.340 11.594 1.00 94.56 109 TRP A C 1
ATOM 752 O O . TRP A 1 109 ? -7.017 -9.686 10.413 1.00 94.56 109 TRP A O 1
ATOM 762 N N . PRO A 1 110 ? -8.273 -9.032 12.174 1.00 93.88 110 PRO A N 1
ATOM 763 C CA . PRO A 1 110 ? -9.546 -9.108 11.463 1.00 93.88 110 PRO A CA 1
ATOM 764 C C . PRO A 1 110 ? -9.588 -8.169 10.253 1.00 93.88 110 PRO A C 1
ATOM 766 O O . PRO A 1 110 ? -9.035 -7.071 10.285 1.00 93.88 110 PRO A O 1
ATOM 769 N N . TYR A 1 111 ? -10.289 -8.590 9.202 1.00 96.44 111 TYR A N 1
ATOM 770 C CA . TYR A 1 111 ? -10.434 -7.834 7.963 1.00 96.44 111 TYR A CA 1
ATOM 771 C C . TYR A 1 111 ? -11.906 -7.633 7.609 1.00 96.44 111 TYR A C 1
ATOM 773 O O . TYR A 1 111 ? -12.653 -8.604 7.503 1.00 96.44 111 TYR A O 1
ATOM 781 N N . ASN A 1 112 ? -12.280 -6.379 7.358 1.00 94.75 112 ASN A N 1
ATOM 782 C CA . ASN A 1 112 ? -13.525 -6.012 6.691 1.00 94.75 112 ASN A CA 1
ATOM 783 C C . ASN A 1 112 ? -13.191 -5.514 5.283 1.00 94.75 112 ASN A C 1
ATOM 785 O O . ASN A 1 112 ? -12.189 -4.819 5.094 1.00 94.75 112 ASN A O 1
ATOM 789 N N . LYS A 1 113 ? -14.031 -5.869 4.302 1.00 97.81 113 LYS A N 1
ATOM 790 C CA . LYS A 1 113 ? -13.834 -5.453 2.908 1.00 97.81 113 LYS A CA 1
ATOM 791 C C . LYS A 1 113 ? -13.801 -3.934 2.802 1.00 97.81 113 LYS A C 1
ATOM 793 O O . LYS A 1 113 ? -14.619 -3.245 3.404 1.00 97.81 113 LYS A O 1
ATOM 798 N N . LEU A 1 114 ? -12.861 -3.434 2.009 1.00 98.50 114 LEU A N 1
ATOM 799 C CA . LEU A 1 114 ? -12.659 -2.003 1.794 1.00 98.50 114 LEU A CA 1
ATOM 800 C C . LEU A 1 114 ? -13.035 -1.636 0.360 1.00 98.50 114 LEU A C 1
ATOM 802 O O . LEU A 1 114 ? -12.937 -2.464 -0.542 1.00 98.50 114 LEU A O 1
ATOM 806 N N . ASP A 1 115 ? -13.413 -0.383 0.133 1.00 98.50 115 ASP A N 1
ATOM 807 C CA . ASP A 1 115 ? -13.628 0.153 -1.213 1.00 98.50 115 ASP A CA 1
ATOM 808 C C . ASP A 1 115 ? -12.273 0.490 -1.879 1.00 98.50 115 ASP A C 1
ATOM 810 O O . ASP A 1 115 ? -11.581 1.406 -1.409 1.00 98.50 115 ASP A O 1
ATOM 814 N N . PRO A 1 116 ? -11.876 -0.208 -2.968 1.00 98.75 116 PRO A N 1
ATOM 815 C CA . PRO A 1 116 ? -10.616 0.056 -3.654 1.00 98.75 116 PRO A CA 1
ATOM 816 C C . PRO A 1 116 ? -10.494 1.482 -4.196 1.00 98.75 116 PRO A C 1
ATOM 818 O O . PRO A 1 116 ? -9.397 2.033 -4.177 1.00 98.75 116 PRO A O 1
ATOM 821 N N . GLU A 1 117 ? -11.579 2.104 -4.664 1.00 98.44 117 GLU A N 1
ATOM 822 C CA . GLU A 1 117 ? -11.519 3.439 -5.273 1.00 98.44 117 GLU A CA 1
ATOM 823 C C . GLU A 1 117 ? -11.434 4.539 -4.208 1.00 98.44 117 GLU A C 1
ATOM 825 O O . GLU A 1 117 ? -10.659 5.490 -4.360 1.00 98.44 117 GLU A O 1
ATOM 830 N N . LYS A 1 118 ? -12.116 4.366 -3.065 1.00 98.38 118 LYS A N 1
ATOM 831 C CA . LYS A 1 118 ? -11.890 5.211 -1.878 1.00 98.38 118 LYS A CA 1
ATOM 832 C C . LYS A 1 118 ? -10.429 5.124 -1.429 1.00 98.38 118 LYS A C 1
ATOM 834 O O . LYS A 1 118 ? -9.795 6.153 -1.198 1.00 98.38 118 LYS A O 1
ATOM 839 N N . VAL A 1 119 ? -9.875 3.912 -1.344 1.00 98.75 119 VAL A N 1
ATOM 840 C CA . VAL A 1 119 ? -8.471 3.697 -0.958 1.00 98.75 119 VAL A CA 1
ATOM 841 C C . VAL A 1 119 ? -7.503 4.259 -2.003 1.00 98.75 119 VAL A C 1
ATOM 843 O O . VAL A 1 119 ? -6.493 4.848 -1.618 1.00 98.75 119 VAL A O 1
ATOM 846 N N . ARG A 1 120 ? -7.823 4.178 -3.302 1.00 98.81 120 ARG A N 1
ATOM 847 C CA . ARG A 1 120 ? -7.029 4.788 -4.382 1.00 98.81 120 ARG A CA 1
ATOM 848 C C . ARG A 1 120 ? -6.853 6.283 -4.159 1.00 98.81 120 ARG A C 1
ATOM 850 O O . ARG A 1 120 ? -5.729 6.786 -4.140 1.00 98.81 120 ARG A O 1
ATOM 857 N N . LYS A 1 121 ? -7.969 6.986 -3.952 1.00 98.62 121 LYS A N 1
ATOM 858 C CA . LYS A 1 121 ? -7.970 8.431 -3.720 1.00 98.62 121 LYS A CA 1
ATOM 859 C C . LYS A 1 121 ? -7.210 8.792 -2.443 1.00 98.62 121 LYS A C 1
ATOM 861 O O . LYS A 1 121 ? -6.343 9.661 -2.491 1.00 98.62 121 LYS A O 1
ATOM 866 N N . LEU A 1 122 ? -7.462 8.077 -1.343 1.00 98.50 122 LEU A N 1
ATOM 867 C CA . LEU A 1 122 ? -6.747 8.288 -0.080 1.00 98.50 122 LEU A CA 1
ATOM 868 C C . LEU A 1 122 ? -5.235 8.073 -0.227 1.00 98.50 122 LEU A C 1
ATOM 870 O O . LEU A 1 122 ? -4.461 8.840 0.334 1.00 98.50 122 LEU A O 1
ATOM 874 N N . GLY A 1 123 ? -4.801 7.065 -0.989 1.00 98.75 123 GLY A N 1
ATOM 875 C CA . GLY A 1 123 ? -3.380 6.801 -1.230 1.00 98.75 123 GLY A CA 1
ATOM 876 C C . GLY A 1 123 ? -2.699 7.919 -2.013 1.00 98.75 123 GLY A C 1
ATOM 877 O O . GLY A 1 123 ? -1.584 8.314 -1.668 1.00 98.75 123 GLY A O 1
ATOM 878 N N . TYR A 1 124 ? -3.384 8.469 -3.019 1.00 98.75 124 TYR A N 1
ATOM 879 C CA . TYR A 1 124 ? -2.913 9.640 -3.758 1.00 98.75 124 TYR A CA 1
ATOM 880 C C . TYR A 1 124 ? -2.802 10.882 -2.864 1.00 98.75 124 TYR A C 1
ATOM 882 O O . TYR A 1 124 ? -1.791 11.573 -2.906 1.00 98.75 124 TYR A O 1
ATOM 890 N N . GLU A 1 125 ? -3.806 11.163 -2.033 1.00 98.31 125 GLU A N 1
ATOM 891 C CA . GLU A 1 125 ? -3.801 12.333 -1.144 1.00 98.31 125 GLU A CA 1
ATOM 892 C C . GLU A 1 125 ? -2.733 12.199 -0.045 1.00 98.31 125 GLU A C 1
ATOM 894 O O . GLU A 1 125 ? -1.915 13.099 0.146 1.00 98.31 125 GLU A O 1
ATOM 899 N N . ALA A 1 126 ? -2.666 11.037 0.609 1.00 98.38 126 ALA A N 1
ATOM 900 C CA . ALA A 1 126 ? -1.726 10.766 1.693 1.00 98.38 126 ALA A CA 1
ATOM 901 C C . ALA A 1 126 ? -0.259 10.712 1.234 1.00 98.38 126 ALA A C 1
ATOM 903 O O . ALA A 1 126 ? 0.646 10.914 2.045 1.00 98.38 126 ALA A O 1
ATOM 904 N N . TYR A 1 127 ? 0.008 10.472 -0.055 1.00 98.56 127 TYR A N 1
ATOM 905 C CA . TYR A 1 127 ? 1.359 10.578 -0.610 1.00 98.56 127 TYR A CA 1
ATOM 906 C C . TYR A 1 127 ? 1.984 11.953 -0.334 1.00 98.56 127 TYR A C 1
ATOM 908 O O . TYR A 1 127 ? 3.149 12.026 0.059 1.00 98.56 127 TYR A O 1
ATOM 916 N N . TYR A 1 128 ? 1.213 13.033 -0.475 1.00 97.81 128 TYR A N 1
ATOM 917 C CA . TYR A 1 128 ? 1.709 14.397 -0.271 1.00 97.81 128 TYR A CA 1
ATOM 918 C C . TYR A 1 128 ? 1.967 14.737 1.198 1.00 97.81 128 TYR A C 1
ATOM 920 O O . TYR A 1 128 ? 2.592 15.752 1.493 1.00 97.81 128 TYR A O 1
ATOM 928 N N . GLU A 1 129 ? 1.518 13.891 2.121 1.00 97.00 129 GLU A N 1
ATOM 929 C CA . GLU A 1 129 ? 1.752 14.077 3.546 1.00 97.00 129 GLU A CA 1
ATOM 930 C C . GLU A 1 129 ? 3.040 13.406 4.034 1.00 97.00 129 GLU A C 1
ATOM 932 O O . GLU A 1 129 ? 3.617 13.876 5.014 1.00 97.00 129 GLU A O 1
ATOM 937 N N . GLY A 1 130 ? 3.488 12.306 3.410 1.00 95.44 130 GLY A N 1
ATOM 938 C CA . GLY A 1 130 ? 4.609 11.506 3.932 1.00 95.44 130 GLY A CA 1
ATOM 939 C C . GLY A 1 130 ? 5.291 10.537 2.962 1.00 95.44 130 GLY A C 1
ATOM 940 O O . GLY A 1 130 ? 5.998 9.633 3.406 1.00 95.44 130 GLY A O 1
ATOM 941 N N . GLY A 1 131 ? 5.079 10.689 1.655 1.00 97.75 131 GLY A N 1
ATOM 942 C CA . GLY A 1 131 ? 5.696 9.855 0.625 1.00 97.75 131 GLY A CA 1
ATOM 943 C C . GLY A 1 131 ? 4.979 8.521 0.388 1.00 97.75 131 GLY A C 1
ATOM 944 O O . GLY A 1 131 ? 3.935 8.225 0.964 1.00 97.75 131 GLY A O 1
ATOM 945 N N . CYS A 1 132 ? 5.527 7.697 -0.511 1.00 98.00 132 CYS A N 1
ATOM 946 C CA . CYS A 1 132 ? 4.795 6.567 -1.102 1.00 98.00 132 CYS A CA 1
ATOM 947 C C . CYS A 1 132 ? 4.448 5.452 -0.102 1.00 98.00 132 CYS A C 1
ATOM 949 O O . CYS A 1 132 ? 3.356 4.891 -0.154 1.00 98.00 132 CYS A O 1
ATOM 951 N N . MET A 1 133 ? 5.376 5.103 0.798 1.00 98.62 133 MET A N 1
ATOM 952 C CA . MET A 1 133 ? 5.145 4.034 1.778 1.00 98.62 133 MET A CA 1
ATOM 953 C C . MET A 1 133 ? 4.111 4.438 2.817 1.00 98.62 133 MET A C 1
ATOM 955 O O . MET A 1 133 ? 3.157 3.696 3.051 1.00 98.62 133 MET A O 1
ATOM 959 N N . TYR A 1 134 ? 4.274 5.638 3.371 1.00 98.69 134 TYR A N 1
ATOM 960 C CA . TYR A 1 134 ? 3.289 6.256 4.242 1.00 98.69 134 TYR A CA 1
ATOM 961 C C . TYR A 1 134 ? 1.926 6.358 3.557 1.00 98.69 134 TYR A C 1
ATOM 963 O O . TYR A 1 134 ? 0.943 5.907 4.126 1.00 98.69 134 TYR A O 1
ATOM 971 N N . GLY A 1 135 ? 1.862 6.888 2.332 1.00 98.69 135 GLY A N 1
ATOM 972 C CA . GLY A 1 135 ? 0.605 7.119 1.624 1.00 98.69 135 GLY A CA 1
ATOM 973 C C . GLY A 1 135 ? -0.190 5.836 1.390 1.00 98.69 135 GLY A C 1
ATOM 974 O O . GLY A 1 135 ? -1.363 5.762 1.751 1.00 98.69 135 GLY A O 1
ATOM 975 N N . ALA A 1 136 ? 0.461 4.789 0.873 1.00 98.81 136 ALA A N 1
ATOM 976 C CA . ALA A 1 136 ? -0.198 3.506 0.643 1.00 98.81 136 ALA A CA 1
ATOM 977 C C . ALA A 1 136 ? -0.648 2.843 1.953 1.00 98.81 136 ALA A C 1
ATOM 979 O O . ALA A 1 136 ? -1.781 2.372 2.063 1.00 98.81 136 ALA A O 1
ATOM 980 N N . ALA A 1 137 ? 0.216 2.840 2.972 1.00 98.56 137 ALA A N 1
ATOM 981 C CA . ALA A 1 137 ? -0.120 2.244 4.256 1.00 98.56 137 ALA A CA 1
ATOM 982 C C . ALA A 1 137 ? -1.213 3.025 4.991 1.00 98.56 137 ALA A C 1
ATOM 984 O O . ALA A 1 137 ? -2.143 2.415 5.505 1.00 98.56 137 ALA A O 1
ATOM 985 N N . LYS A 1 138 ? -1.152 4.361 5.006 1.00 98.38 138 LYS A N 1
ATOM 986 C CA . LYS A 1 138 ? -2.181 5.220 5.599 1.00 98.38 138 LYS A CA 1
ATOM 987 C C . LYS A 1 138 ? -3.527 5.027 4.915 1.00 98.38 138 LYS A C 1
ATOM 989 O O . LYS A 1 138 ? -4.536 4.981 5.609 1.00 98.38 138 LYS A O 1
ATOM 994 N N . ALA A 1 139 ? -3.558 4.867 3.595 1.00 98.75 139 ALA A N 1
ATOM 995 C CA . ALA A 1 139 ? -4.803 4.621 2.880 1.00 98.75 139 ALA A CA 1
ATOM 996 C C . ALA A 1 139 ? -5.462 3.300 3.303 1.00 98.75 139 ALA A C 1
ATOM 998 O O . ALA A 1 139 ? -6.649 3.286 3.621 1.00 98.75 139 ALA A O 1
ATOM 999 N N . ILE A 1 140 ? -4.697 2.205 3.366 1.00 98.75 140 ILE A N 1
ATOM 1000 C CA . ILE A 1 140 ? -5.242 0.881 3.704 1.00 98.75 140 ILE A CA 1
ATOM 1001 C C . ILE A 1 140 ? -5.480 0.748 5.213 1.00 98.75 140 ILE A C 1
ATOM 1003 O O . ILE A 1 140 ? -6.584 0.422 5.640 1.00 98.75 140 ILE A O 1
ATOM 1007 N N . ILE A 1 141 ? -4.467 1.021 6.039 1.00 98.25 141 ILE A N 1
ATOM 1008 C CA . ILE A 1 141 ? -4.552 0.902 7.502 1.00 98.25 141 ILE A CA 1
ATOM 1009 C C . ILE A 1 141 ? -5.522 1.940 8.061 1.00 98.25 141 ILE A C 1
ATOM 1011 O O . ILE A 1 141 ? -6.301 1.605 8.942 1.00 98.25 141 ILE A O 1
ATOM 1015 N N . GLY A 1 142 ? -5.543 3.165 7.534 1.00 96.56 142 GLY A N 1
ATOM 1016 C CA . GLY A 1 142 ? -6.518 4.184 7.930 1.00 96.56 142 GLY A CA 1
ATOM 1017 C C . GLY A 1 142 ? -7.952 3.797 7.566 1.00 96.56 142 GLY A C 1
ATOM 1018 O O . GLY A 1 142 ? -8.865 4.021 8.358 1.00 96.56 142 GLY A O 1
ATOM 1019 N N . ALA A 1 143 ? -8.166 3.145 6.419 1.00 97.44 143 ALA A N 1
ATOM 1020 C CA . ALA A 1 143 ? -9.467 2.565 6.102 1.00 97.44 143 ALA A CA 1
ATOM 1021 C C . ALA A 1 143 ? -9.829 1.426 7.077 1.00 97.44 143 ALA A C 1
ATOM 1023 O O . ALA A 1 143 ? -10.943 1.402 7.586 1.00 97.44 143 ALA A O 1
ATOM 1024 N N . LEU A 1 144 ? -8.888 0.551 7.445 1.00 96.75 144 LEU A N 1
ATOM 1025 C CA . LEU A 1 144 ? -9.115 -0.492 8.460 1.00 96.75 144 LEU A CA 1
ATOM 1026 C C . LEU A 1 144 ? -9.356 0.084 9.866 1.00 96.75 144 LEU A C 1
ATOM 1028 O O . LEU A 1 144 ? -10.157 -0.455 10.622 1.00 96.75 144 LEU A O 1
ATOM 1032 N N . GLN A 1 145 ? -8.730 1.207 10.217 1.00 93.38 145 GLN A N 1
ATOM 1033 C CA . GLN A 1 145 ? -9.023 1.940 11.452 1.00 93.38 145 GLN A CA 1
ATOM 1034 C C . GLN A 1 145 ? -10.469 2.447 11.484 1.00 93.38 145 GLN A C 1
ATOM 1036 O O . GLN A 1 145 ? -11.071 2.467 12.552 1.00 93.38 145 GLN A O 1
ATOM 1041 N N . GLN A 1 146 ? -11.032 2.840 10.338 1.00 90.00 146 GLN A N 1
ATOM 1042 C CA . GLN A 1 146 ? -12.429 3.272 10.240 1.00 90.00 146 GLN A CA 1
ATOM 1043 C C . GLN A 1 146 ? -13.400 2.085 10.239 1.00 90.00 146 GLN A C 1
ATOM 1045 O O . GLN A 1 146 ? -14.385 2.103 10.970 1.00 90.00 146 GLN A O 1
ATOM 1050 N N . GLU A 1 147 ? -13.118 1.056 9.438 1.00 90.94 147 GLU A N 1
ATOM 1051 C CA . GLU A 1 147 ? -14.039 -0.065 9.202 1.00 90.94 147 GLU A CA 1
ATOM 1052 C C . GLU A 1 147 ? -13.977 -1.154 10.282 1.00 90.94 147 GLU A C 1
ATOM 1054 O O . GLU A 1 147 ? -14.952 -1.875 10.497 1.00 90.94 147 GLU A O 1
ATOM 1059 N N . VAL A 1 148 ? -12.831 -1.310 10.949 1.00 91.00 148 VAL A N 1
ATOM 1060 C CA . VAL A 1 148 ? -12.592 -2.348 11.969 1.00 91.00 148 VAL A CA 1
ATOM 1061 C C . VAL A 1 148 ? -12.263 -1.731 13.329 1.00 91.00 148 VAL A C 1
ATOM 1063 O O . VAL A 1 148 ? -12.709 -2.227 14.361 1.00 91.00 148 VAL A O 1
ATOM 1066 N N . GLY A 1 149 ? -11.502 -0.635 13.354 1.00 87.75 149 GLY A N 1
ATOM 1067 C CA . GLY A 1 149 ? -11.065 -0.002 14.595 1.00 87.75 149 GLY A CA 1
ATOM 1068 C C . GLY A 1 149 ? -9.876 -0.728 15.213 1.00 87.75 149 GLY A C 1
ATOM 1069 O O . GLY A 1 149 ? -8.826 -0.888 14.589 1.00 87.75 149 GLY A O 1
ATOM 1070 N N . TYR A 1 150 ? -10.011 -1.136 16.471 1.00 86.69 150 TYR A N 1
ATOM 1071 C CA . TYR A 1 150 ? -8.989 -1.944 17.130 1.00 86.69 150 TYR A CA 1
ATOM 1072 C C . TYR A 1 150 ? -8.811 -3.284 16.387 1.00 86.69 150 TYR A C 1
ATOM 1074 O O . TYR A 1 150 ? -9.813 -3.912 16.050 1.00 86.69 150 TYR A O 1
ATOM 1082 N N . PRO A 1 151 ? -7.581 -3.779 16.160 1.00 92.06 151 PRO A N 1
ATOM 1083 C CA . PRO A 1 151 ? -6.291 -3.270 16.653 1.00 92.06 151 PRO A CA 1
ATOM 1084 C C . PRO A 1 151 ? -5.562 -2.270 15.740 1.00 92.06 151 PRO A C 1
ATOM 1086 O O . PRO A 1 151 ? -4.495 -1.782 16.108 1.00 92.06 151 PRO A O 1
ATOM 1089 N N . PHE A 1 152 ? -6.103 -1.922 14.572 1.00 93.56 152 PHE A N 1
ATOM 1090 C CA . PHE A 1 152 ? -5.443 -1.011 13.623 1.00 93.56 152 PHE A CA 1
ATOM 1091 C C . PHE A 1 152 ? -5.218 0.392 14.188 1.00 93.56 152 PHE A C 1
ATOM 1093 O O . PHE A 1 152 ? -4.278 1.076 13.782 1.00 93.56 152 PHE A O 1
ATOM 1100 N N . THR A 1 153 ? -6.034 0.815 15.157 1.00 90.00 153 THR A N 1
ATOM 1101 C CA . THR A 1 153 ? -5.876 2.092 15.875 1.00 90.00 153 THR A CA 1
ATOM 1102 C C . THR A 1 153 ? -4.603 2.169 16.718 1.00 90.00 153 THR A C 1
ATOM 1104 O O . THR A 1 153 ? -4.209 3.263 17.108 1.00 90.00 153 THR A O 1
ATOM 1107 N N . LEU A 1 154 ? -3.929 1.040 16.968 1.00 89.75 154 LEU A N 1
ATOM 1108 C CA . LEU A 1 154 ? -2.637 1.010 17.652 1.00 89.75 154 LEU A CA 1
ATOM 1109 C C . LEU A 1 154 ? -1.457 1.342 16.733 1.00 89.75 154 LEU A C 1
ATOM 1111 O O . LEU A 1 154 ? -0.359 1.555 17.236 1.00 89.75 154 LEU A O 1
ATOM 1115 N N . ILE A 1 155 ? -1.641 1.343 15.408 1.00 92.75 155 ILE A N 1
ATOM 1116 C CA . ILE A 1 155 ? -0.534 1.513 14.463 1.00 92.75 155 ILE A CA 1
ATOM 1117 C C . ILE A 1 155 ? -0.238 3.004 14.253 1.00 92.75 155 ILE A C 1
ATOM 1119 O O . ILE A 1 155 ? -1.050 3.701 13.633 1.00 92.75 155 ILE A O 1
ATOM 1123 N N . PRO A 1 156 ? 0.948 3.499 14.657 1.00 93.31 156 PRO A N 1
ATOM 1124 C CA . PRO A 1 156 ? 1.397 4.832 14.288 1.00 93.31 156 PRO A CA 1
ATOM 1125 C C . PRO A 1 156 ? 1.887 4.817 12.834 1.00 93.31 156 PRO A C 1
ATOM 1127 O O . PRO A 1 156 ? 3.054 4.538 12.558 1.00 93.31 156 PRO A O 1
ATOM 1130 N N . VAL A 1 157 ? 1.000 5.111 11.878 1.00 93.94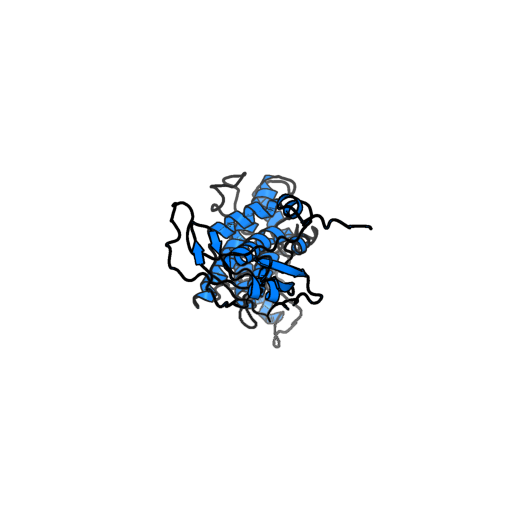 157 VAL A N 1
ATOM 1131 C CA . VAL A 1 157 ? 1.324 5.059 10.436 1.00 93.94 157 VAL A CA 1
ATOM 1132 C C . VAL A 1 157 ? 2.482 5.982 10.033 1.00 93.94 157 VAL A C 1
ATOM 1134 O O . VAL A 1 157 ? 3.176 5.687 9.062 1.00 93.94 157 VAL A O 1
ATOM 1137 N N . ASP A 1 158 ? 2.764 7.038 10.809 1.00 95.25 158 ASP A N 1
ATOM 1138 C CA . ASP A 1 158 ? 3.933 7.912 10.620 1.00 95.25 158 ASP A CA 1
ATOM 1139 C C . ASP A 1 158 ? 5.271 7.165 10.699 1.00 95.25 158 ASP A C 1
ATOM 1141 O O . ASP A 1 158 ? 6.239 7.589 10.068 1.00 95.25 158 ASP A O 1
ATOM 1145 N N . MET A 1 159 ? 5.324 6.011 11.377 1.00 96.94 159 MET A N 1
ATOM 1146 C CA . MET A 1 159 ? 6.499 5.134 11.374 1.00 96.94 159 MET A CA 1
ATOM 1147 C C . MET A 1 159 ? 6.930 4.778 9.946 1.00 96.94 159 MET A C 1
ATOM 1149 O O . MET A 1 159 ? 8.113 4.615 9.689 1.00 96.94 159 MET A O 1
ATOM 1153 N N . LEU A 1 160 ? 5.999 4.685 8.995 1.00 97.75 160 LEU A N 1
ATOM 1154 C CA . LEU A 1 160 ? 6.251 4.196 7.637 1.00 97.75 160 LEU A CA 1
ATOM 1155 C C . LEU A 1 160 ? 6.774 5.285 6.681 1.00 97.75 160 LEU A C 1
ATOM 1157 O O . LEU A 1 160 ? 7.012 5.011 5.504 1.00 97.75 160 LEU A O 1
ATOM 1161 N N . ARG A 1 161 ? 7.009 6.507 7.179 1.00 97.88 161 ARG A N 1
ATOM 1162 C CA . ARG A 1 161 ? 7.632 7.605 6.416 1.00 97.88 161 ARG A CA 1
ATOM 1163 C C . ARG A 1 161 ? 9.045 7.273 5.942 1.00 97.88 161 ARG A C 1
ATOM 1165 O O . ARG A 1 161 ? 9.451 7.750 4.888 1.00 97.88 161 ARG A O 1
ATOM 1172 N N . TYR A 1 162 ? 9.770 6.400 6.653 1.00 97.31 162 TYR A N 1
ATOM 1173 C CA . TYR A 1 162 ? 11.132 6.019 6.260 1.00 97.31 162 TYR A CA 1
ATOM 1174 C C . TYR A 1 162 ? 11.200 5.442 4.840 1.00 97.31 162 TYR A C 1
ATOM 1176 O O . TYR A 1 162 ? 12.244 5.532 4.207 1.00 97.31 162 TYR A O 1
ATOM 1184 N N . GLY A 1 163 ? 10.114 4.848 4.326 1.00 97.44 163 GLY A N 1
ATOM 1185 C CA . GLY A 1 163 ? 10.088 4.238 2.996 1.00 97.44 163 GLY A CA 1
ATOM 1186 C C . GLY A 1 163 ? 10.054 5.226 1.832 1.00 97.44 163 GLY A C 1
ATOM 1187 O O . GLY A 1 163 ? 10.055 4.794 0.675 1.00 97.44 163 GLY A O 1
ATOM 1188 N N . GLU A 1 164 ? 10.007 6.534 2.099 1.00 94.50 164 GLU A N 1
ATOM 1189 C CA . GLU A 1 164 ? 10.094 7.562 1.066 1.00 94.50 164 GLU A CA 1
ATOM 1190 C C . GLU A 1 164 ? 11.339 7.373 0.182 1.00 94.50 164 GLU A C 1
ATOM 1192 O O . GLU A 1 164 ? 12.433 7.051 0.649 1.00 94.50 164 GLU A O 1
ATOM 1197 N N . GLY A 1 165 ? 11.156 7.530 -1.133 1.00 96.38 165 GLY A N 1
ATOM 1198 C CA . GLY A 1 165 ? 12.252 7.435 -2.096 1.00 96.38 165 GLY A CA 1
ATOM 1199 C C . GLY A 1 165 ? 12.923 6.060 -2.155 1.00 96.38 165 GLY A C 1
ATOM 1200 O O . GLY A 1 165 ? 14.055 5.969 -2.609 1.00 96.38 165 GLY A O 1
ATOM 1201 N N . GLY A 1 166 ? 12.249 4.991 -1.719 1.00 97.06 166 GLY A N 1
ATOM 1202 C CA . GLY A 1 166 ? 12.839 3.653 -1.654 1.00 97.06 166 GLY A CA 1
ATOM 1203 C C . GLY A 1 166 ? 13.795 3.507 -0.474 1.00 97.06 166 GLY A C 1
ATOM 1204 O O . GLY A 1 166 ? 14.942 3.105 -0.668 1.00 97.06 166 GLY A O 1
ATOM 1205 N N . THR A 1 167 ? 13.284 3.824 0.719 1.00 97.56 167 THR A N 1
ATOM 1206 C CA . THR A 1 167 ? 13.993 3.869 2.009 1.00 97.56 167 THR A CA 1
ATOM 1207 C C . THR A 1 167 ? 14.963 5.041 2.101 1.00 97.56 167 THR A C 1
ATOM 1209 O O . THR A 1 167 ? 16.087 4.949 1.624 1.00 97.56 167 THR A O 1
ATOM 1212 N N . ALA A 1 168 ? 14.534 6.148 2.711 1.00 96.25 168 ALA A N 1
ATOM 1213 C CA . ALA A 1 168 ? 15.322 7.367 2.907 1.00 96.25 168 ALA A CA 1
ATOM 1214 C C . ALA A 1 168 ? 16.047 7.852 1.630 1.00 96.25 168 ALA A C 1
ATOM 1216 O O . ALA A 1 168 ? 17.180 8.323 1.687 1.00 96.25 168 ALA A O 1
ATOM 1217 N N . GLY A 1 169 ? 15.409 7.697 0.463 1.00 96.31 169 GLY A N 1
ATOM 1218 C CA . GLY A 1 169 ? 15.973 8.116 -0.824 1.00 96.31 169 GLY A CA 1
ATOM 1219 C C . GLY A 1 169 ? 16.956 7.145 -1.494 1.00 96.31 169 GLY A C 1
ATOM 1220 O O . GLY A 1 169 ? 17.477 7.480 -2.553 1.00 96.31 169 GLY A O 1
ATOM 1221 N N . TRP A 1 170 ? 17.187 5.944 -0.953 1.00 98.12 170 TRP A N 1
ATOM 1222 C CA . TRP A 1 170 ? 18.118 4.962 -1.537 1.00 98.12 170 TRP A CA 1
ATOM 1223 C C . TRP A 1 170 ? 17.654 4.341 -2.864 1.00 98.12 170 TRP A C 1
ATOM 1225 O O . TRP A 1 170 ? 18.419 3.644 -3.526 1.00 98.12 170 TRP A O 1
ATOM 1235 N N . GLY A 1 171 ? 16.402 4.552 -3.271 1.00 97.38 171 GLY A N 1
ATOM 1236 C CA . GLY A 1 171 ? 15.887 4.051 -4.542 1.00 97.38 171 GLY A CA 1
ATOM 1237 C C . GLY A 1 171 ? 15.654 2.536 -4.579 1.00 97.38 171 GLY A C 1
ATOM 1238 O O . GLY A 1 171 ? 15.572 1.974 -5.670 1.00 97.38 171 GLY A O 1
ATOM 1239 N N . THR A 1 172 ? 15.518 1.878 -3.421 1.00 97.75 172 THR A N 1
ATOM 1240 C CA . THR A 1 172 ? 15.312 0.419 -3.305 1.00 97.75 172 THR A CA 1
ATOM 1241 C C . THR A 1 172 ? 13.866 0.003 -3.628 1.00 97.75 172 THR A C 1
ATOM 1243 O O . THR A 1 172 ? 13.328 0.435 -4.640 1.00 97.75 172 THR A O 1
ATOM 1246 N N . LEU A 1 173 ? 13.198 -0.833 -2.825 1.00 98.00 173 LEU A N 1
ATOM 1247 C CA . LEU A 1 173 ? 11.802 -1.228 -3.058 1.00 98.00 173 LEU A CA 1
ATOM 1248 C C . LEU A 1 173 ? 10.891 0.008 -3.115 1.00 98.00 173 LEU A C 1
ATOM 1250 O O . LEU A 1 173 ? 10.986 0.895 -2.267 1.00 98.00 173 LEU A O 1
ATOM 1254 N N . CYS A 1 174 ? 9.981 0.066 -4.093 1.00 98.69 174 CYS A N 1
ATOM 1255 C CA . CYS A 1 174 ? 8.993 1.138 -4.156 1.00 98.69 174 CYS A CA 1
ATOM 1256 C C . CYS A 1 174 ? 8.204 1.223 -2.842 1.00 98.69 174 CYS A C 1
ATOM 1258 O O . CYS A 1 174 ? 7.594 0.246 -2.403 1.00 98.69 174 CYS A O 1
ATOM 1260 N N . GLY A 1 175 ? 8.184 2.409 -2.230 1.00 98.69 175 GLY A N 1
ATOM 1261 C CA . GLY A 1 175 ? 7.538 2.605 -0.936 1.00 98.69 175 GLY A CA 1
ATOM 1262 C C . GLY A 1 175 ? 6.069 2.177 -0.939 1.00 98.69 175 GLY A C 1
ATOM 1263 O O . GLY A 1 175 ? 5.634 1.520 -0.001 1.00 98.69 175 GLY A O 1
ATOM 1264 N N . ALA A 1 176 ? 5.327 2.451 -2.018 1.00 98.81 176 ALA A N 1
ATOM 1265 C CA . ALA A 1 176 ? 3.921 2.062 -2.132 1.00 98.81 176 ALA A CA 1
ATOM 1266 C C . ALA A 1 176 ? 3.715 0.537 -2.042 1.00 98.81 176 ALA A C 1
ATOM 1268 O O . ALA A 1 176 ? 2.770 0.078 -1.395 1.00 98.81 176 ALA A O 1
ATOM 1269 N N . LEU A 1 177 ? 4.630 -0.249 -2.629 1.00 98.81 177 LEU A N 1
ATOM 1270 C CA . LEU A 1 177 ? 4.638 -1.710 -2.501 1.00 98.81 177 LEU A CA 1
ATOM 1271 C C . LEU A 1 177 ? 4.936 -2.127 -1.065 1.00 98.81 177 LEU A C 1
ATOM 1273 O O . LEU A 1 177 ? 4.256 -3.003 -0.540 1.00 98.81 177 LEU A O 1
ATOM 1277 N N . ASN A 1 178 ? 5.916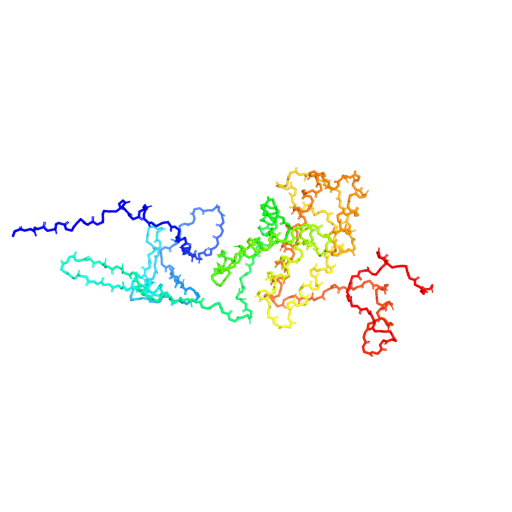 -1.490 -0.422 1.00 98.38 178 ASN A N 1
ATOM 1278 C CA . ASN A 1 178 ? 6.290 -1.794 0.957 1.00 98.38 178 ASN A CA 1
ATOM 1279 C C . ASN A 1 178 ? 5.124 -1.524 1.931 1.00 98.38 178 ASN A C 1
ATOM 1281 O O . ASN A 1 178 ? 4.723 -2.403 2.691 1.00 98.38 178 ASN A O 1
ATOM 1285 N N . GLY A 1 179 ? 4.503 -0.345 1.835 1.00 98.50 179 GLY A N 1
ATOM 1286 C CA . GLY A 1 179 ? 3.370 0.047 2.679 1.00 98.50 179 GLY A CA 1
ATOM 1287 C C . GLY A 1 179 ? 2.147 -0.847 2.474 1.00 98.50 179 GLY A C 1
ATOM 1288 O O . GLY A 1 179 ? 1.537 -1.301 3.441 1.00 98.50 179 GLY A O 1
ATOM 1289 N N . SER A 1 180 ? 1.836 -1.176 1.218 1.00 98.81 180 SER A N 1
ATOM 1290 C CA . SER A 1 180 ? 0.733 -2.087 0.894 1.00 98.81 180 SER A CA 1
ATOM 1291 C C . SER A 1 180 ? 1.003 -3.522 1.342 1.00 98.81 180 SER A C 1
ATOM 1293 O O . SER A 1 180 ? 0.109 -4.183 1.860 1.00 98.81 180 SER A O 1
ATOM 1295 N N . SER A 1 181 ? 2.243 -3.999 1.207 1.00 98.56 181 SER A N 1
ATOM 1296 C CA . SER A 1 181 ? 2.642 -5.337 1.659 1.00 98.56 181 SER A CA 1
ATOM 1297 C C . SER A 1 181 ? 2.583 -5.462 3.179 1.00 98.56 181 SER A C 1
ATOM 1299 O O . SER A 1 181 ? 2.162 -6.503 3.686 1.00 98.56 181 SER A O 1
ATOM 1301 N N . ALA A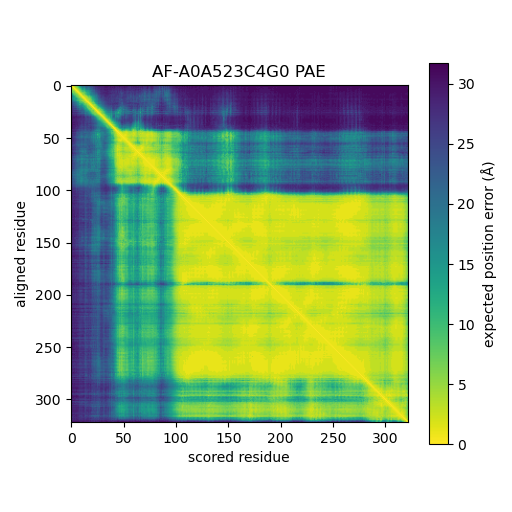 1 182 ? 2.945 -4.404 3.913 1.00 97.62 182 ALA A N 1
ATOM 1302 C CA . ALA A 1 182 ? 2.780 -4.353 5.363 1.00 97.62 182 ALA A CA 1
ATOM 1303 C C . ALA A 1 182 ? 1.297 -4.473 5.754 1.00 97.62 182 ALA A C 1
ATOM 1305 O O . ALA A 1 182 ? 0.954 -5.295 6.601 1.00 97.62 182 ALA A O 1
ATOM 1306 N N . ALA A 1 183 ? 0.413 -3.727 5.083 1.00 97.94 183 ALA A N 1
ATOM 1307 C CA . ALA A 1 183 ? -1.025 -3.792 5.328 1.00 97.94 183 ALA A CA 1
ATOM 1308 C C . ALA A 1 183 ? -1.627 -5.166 4.982 1.00 97.94 183 ALA A C 1
ATOM 1310 O O . ALA A 1 183 ? -2.359 -5.721 5.797 1.00 97.94 183 ALA A O 1
ATOM 1311 N N . ILE A 1 184 ? -1.264 -5.751 3.831 1.00 98.44 184 ILE A N 1
ATOM 1312 C CA . ILE A 1 184 ? -1.650 -7.124 3.459 1.00 98.44 184 ILE A CA 1
ATOM 1313 C C . ILE A 1 184 ? -1.207 -8.104 4.541 1.00 98.44 184 ILE A C 1
ATOM 1315 O O . ILE A 1 184 ? -1.991 -8.934 4.991 1.00 98.44 184 ILE A O 1
ATOM 1319 N N . THR A 1 185 ? 0.046 -8.000 4.982 1.00 97.19 185 THR A N 1
ATOM 1320 C CA . THR A 1 185 ? 0.604 -8.930 5.963 1.00 97.19 185 THR A CA 1
ATOM 1321 C C . THR A 1 185 ? -0.113 -8.822 7.300 1.00 97.19 185 THR A C 1
ATOM 1323 O O . THR A 1 185 ? -0.337 -9.855 7.899 1.00 97.19 185 THR A O 1
ATOM 1326 N N . LEU A 1 186 ? -0.550 -7.643 7.760 1.00 95.50 186 LEU A N 1
ATOM 1327 C CA . LEU A 1 186 ? -1.294 -7.520 9.027 1.00 95.50 186 LEU A CA 1
ATOM 1328 C C . LEU A 1 186 ? -2.564 -8.383 9.067 1.00 95.50 186 LEU A C 1
ATOM 1330 O O . LEU A 1 186 ? -2.879 -8.965 10.104 1.00 95.50 186 LEU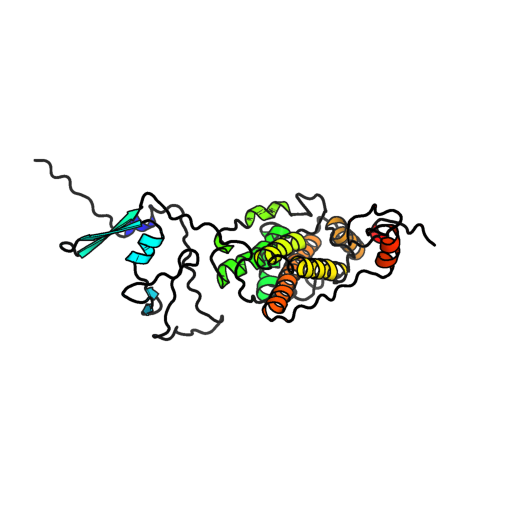 A O 1
ATOM 1334 N N . VAL A 1 187 ? -3.276 -8.470 7.944 1.00 95.62 187 VAL A N 1
ATOM 1335 C CA . VAL A 1 187 ? -4.587 -9.133 7.862 1.00 95.62 187 VAL A CA 1
ATOM 1336 C C . VAL A 1 187 ? -4.518 -10.547 7.299 1.00 95.62 187 VAL A C 1
ATOM 1338 O O . VAL A 1 187 ? -5.367 -11.385 7.591 1.00 95.62 187 VAL A O 1
ATOM 1341 N N . CYS A 1 188 ? -3.493 -10.849 6.508 1.00 93.62 188 CYS A N 1
ATOM 1342 C CA . CYS A 1 188 ? -3.270 -12.180 5.973 1.00 93.62 188 CYS A CA 1
ATOM 1343 C C . CYS A 1 188 ? -2.321 -12.957 6.887 1.00 93.62 188 CYS A C 1
ATOM 1345 O O . CYS A 1 188 ? -1.179 -12.560 7.080 1.00 93.62 188 CYS A O 1
ATOM 1347 N N . GLY A 1 189 ? -2.772 -14.092 7.423 1.00 86.62 189 GLY A N 1
ATOM 1348 C CA . GLY A 1 189 ? -1.944 -14.967 8.258 1.00 86.62 189 GLY A CA 1
ATOM 1349 C C . GLY A 1 189 ? -0.846 -15.707 7.485 1.00 86.62 189 GLY A C 1
ATOM 1350 O O . GLY A 1 189 ? -0.701 -15.576 6.261 1.00 86.62 189 GLY A O 1
ATOM 1351 N N . LYS A 1 190 ? -0.086 -16.548 8.206 1.00 84.69 190 LYS A N 1
ATOM 1352 C CA . LYS A 1 190 ? 0.899 -17.464 7.600 1.00 84.69 190 LYS A CA 1
ATOM 1353 C C . LYS A 1 190 ? 0.236 -18.291 6.494 1.00 84.69 190 LYS A C 1
ATOM 1355 O O . LYS A 1 190 ? -0.864 -18.798 6.670 1.00 84.69 190 LYS A O 1
ATOM 1360 N N . GLY A 1 191 ? 0.931 -18.437 5.367 1.00 81.81 191 GLY A N 1
ATOM 1361 C CA . GLY A 1 191 ? 0.515 -19.284 4.244 1.00 81.81 191 GLY A CA 1
ATOM 1362 C C . GLY A 1 191 ? -0.075 -18.535 3.047 1.00 81.81 191 GLY A C 1
ATOM 1363 O O . GLY A 1 191 ? 0.092 -19.007 1.923 1.00 81.81 191 GLY A O 1
ATOM 1364 N N . VAL A 1 192 ? -0.680 -17.354 3.250 1.00 91.12 192 VAL A N 1
ATOM 1365 C CA . VAL A 1 192 ? -1.356 -16.623 2.158 1.00 91.12 192 VAL A CA 1
ATOM 1366 C C . VAL A 1 192 ? -0.809 -15.222 1.890 1.00 91.12 192 VAL A C 1
ATOM 1368 O O . VAL A 1 192 ? -0.754 -14.819 0.730 1.00 91.12 192 VAL A O 1
ATOM 1371 N N . TYR A 1 193 ? -0.313 -14.503 2.910 1.00 95.44 193 TYR A N 1
ATOM 1372 C CA . TYR A 1 193 ? 0.181 -13.127 2.723 1.00 95.44 193 TYR A CA 1
ATOM 1373 C C . TYR A 1 193 ? 1.254 -13.042 1.631 1.00 95.44 193 TYR A C 1
ATOM 1375 O O . TYR A 1 193 ? 1.239 -12.137 0.802 1.00 95.44 193 TYR A O 1
ATOM 1383 N N . SER A 1 194 ? 2.161 -14.022 1.591 1.00 94.44 194 SER A N 1
ATOM 1384 C CA . SER A 1 194 ? 3.251 -14.054 0.623 1.00 94.44 194 SER A CA 1
ATOM 1385 C C . SER A 1 194 ? 2.734 -14.219 -0.803 1.00 94.44 194 SER A C 1
ATOM 1387 O O . SER A 1 194 ? 3.340 -13.678 -1.721 1.00 94.44 194 SER A O 1
ATOM 1389 N N . GLN A 1 195 ? 1.616 -14.915 -1.014 1.00 95.38 195 GLN A N 1
ATOM 1390 C CA . GLN A 1 195 ? 1.014 -15.077 -2.337 1.00 95.38 195 GLN A CA 1
ATOM 1391 C C . GLN A 1 195 ? 0.436 -13.750 -2.835 1.00 95.38 195 GLN A C 1
ATOM 1393 O O . GLN A 1 195 ? 0.761 -13.337 -3.944 1.00 95.38 195 GLN A O 1
ATOM 1398 N N . LEU A 1 196 ? -0.319 -13.034 -1.991 1.00 97.81 196 LEU A N 1
ATOM 1399 C CA . LEU A 1 196 ? -0.858 -11.711 -2.331 1.00 97.81 196 LEU A CA 1
ATOM 1400 C C . LEU A 1 196 ? 0.256 -10.685 -2.558 1.00 97.81 196 LEU A C 1
ATOM 1402 O O . LEU A 1 196 ? 0.185 -9.896 -3.494 1.00 97.81 196 LEU A O 1
ATOM 1406 N N . VAL A 1 197 ? 1.305 -10.704 -1.731 1.00 97.50 197 VAL A N 1
ATOM 1407 C CA . VAL A 1 197 ? 2.465 -9.818 -1.902 1.00 97.50 197 VAL A CA 1
ATOM 1408 C C . VAL A 1 197 ? 3.193 -10.127 -3.213 1.00 97.50 197 VAL A C 1
ATOM 1410 O O . VAL A 1 197 ? 3.517 -9.203 -3.952 1.00 97.50 197 VAL A O 1
ATOM 1413 N N . ASN A 1 198 ? 3.409 -11.403 -3.555 1.00 95.69 198 ASN A N 1
ATOM 1414 C CA . ASN A 1 198 ? 4.004 -11.772 -4.846 1.00 95.69 198 ASN A CA 1
ATOM 1415 C C . ASN A 1 198 ? 3.128 -11.325 -6.025 1.00 95.69 198 ASN A C 1
ATOM 1417 O O . ASN A 1 198 ? 3.665 -10.797 -6.995 1.00 95.69 198 ASN A O 1
ATOM 1421 N N . GLU A 1 199 ? 1.808 -11.497 -5.930 1.00 97.38 199 GLU A N 1
ATOM 1422 C CA . GLU A 1 199 ? 0.862 -11.041 -6.951 1.00 97.38 199 GLU A CA 1
ATOM 1423 C C . GLU A 1 199 ? 0.915 -9.517 -7.121 1.00 97.38 199 GLU A C 1
ATOM 1425 O O . GLU A 1 199 ? 1.000 -9.025 -8.242 1.00 97.38 199 GLU A O 1
ATOM 1430 N N . LEU A 1 200 ? 0.936 -8.760 -6.019 1.00 98.31 200 LEU A N 1
ATOM 1431 C CA . LEU A 1 200 ? 1.016 -7.299 -6.045 1.00 98.31 200 LEU A CA 1
ATOM 1432 C C . LEU A 1 200 ? 2.326 -6.808 -6.673 1.00 98.31 200 LEU A C 1
ATOM 1434 O O . LEU A 1 200 ? 2.305 -5.935 -7.540 1.00 98.31 200 LEU A O 1
ATOM 1438 N N . LEU A 1 201 ? 3.464 -7.358 -6.236 1.00 97.38 201 LEU A N 1
ATOM 1439 C CA . LEU A 1 201 ? 4.780 -6.996 -6.769 1.00 97.38 201 LEU A CA 1
ATOM 1440 C C . LEU A 1 201 ? 4.898 -7.377 -8.244 1.00 97.38 201 LEU A C 1
ATOM 1442 O O . LE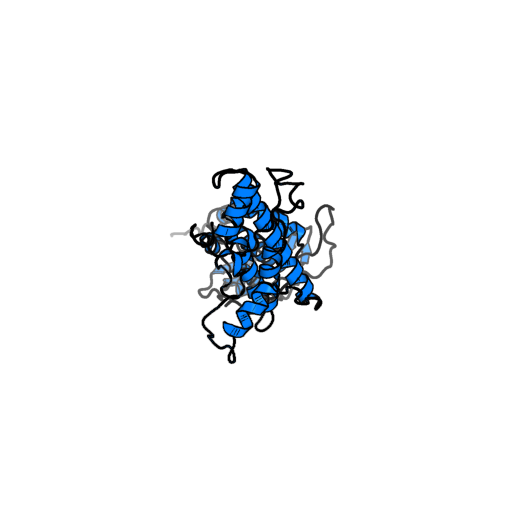U A 1 201 ? 5.452 -6.612 -9.024 1.00 97.38 201 LEU A O 1
ATOM 1446 N N . GLY A 1 202 ? 4.377 -8.542 -8.618 1.00 95.56 202 GLY A N 1
ATOM 1447 C CA . GLY A 1 202 ? 4.388 -9.031 -9.985 1.00 95.56 202 GLY A CA 1
ATOM 1448 C C . GLY A 1 202 ? 3.501 -8.218 -10.927 1.00 95.56 202 GLY A C 1
ATOM 1449 O O . GLY A 1 202 ? 3.943 -7.823 -11.999 1.00 95.56 202 GLY A O 1
ATOM 1450 N N . TRP A 1 203 ? 2.278 -7.890 -10.507 1.00 96.88 203 TRP A N 1
ATOM 1451 C CA . TRP A 1 203 ? 1.405 -6.970 -11.239 1.00 96.88 203 TRP A CA 1
ATOM 1452 C C . TRP A 1 203 ? 2.077 -5.609 -11.439 1.00 96.88 203 TRP A C 1
ATOM 1454 O O . TRP A 1 203 ? 2.085 -5.075 -12.544 1.00 96.88 203 TRP A O 1
ATOM 1464 N N . TYR A 1 204 ? 2.720 -5.076 -10.397 1.00 97.75 204 TYR A N 1
ATOM 1465 C CA . TYR A 1 204 ? 3.399 -3.786 -10.468 1.00 97.75 204 TYR A CA 1
ATOM 1466 C C . TYR A 1 204 ? 4.500 -3.737 -11.536 1.00 97.75 204 TYR A C 1
ATOM 1468 O O . TYR A 1 204 ? 4.716 -2.692 -12.145 1.00 97.75 204 TYR A O 1
ATOM 1476 N N . THR A 1 205 ? 5.216 -4.837 -11.783 1.00 94.81 205 THR A N 1
ATOM 1477 C CA . THR A 1 205 ? 6.258 -4.842 -12.823 1.00 94.81 205 THR A CA 1
ATOM 1478 C C . THR A 1 205 ? 5.693 -4.855 -14.241 1.00 94.81 205 THR A C 1
ATOM 1480 O O . THR A 1 205 ? 6.438 -4.551 -15.169 1.00 94.81 205 THR A O 1
ATOM 1483 N N . GLN A 1 206 ? 4.410 -5.182 -14.411 1.00 94.00 206 GLN A N 1
ATOM 1484 C CA . GLN A 1 206 ? 3.738 -5.318 -15.706 1.00 94.00 206 GLN A CA 1
ATOM 1485 C C . GLN A 1 206 ? 2.752 -4.175 -15.988 1.00 94.00 206 GLN A C 1
ATOM 1487 O O . GLN A 1 206 ? 2.438 -3.907 -17.146 1.00 94.00 206 GLN A O 1
ATOM 1492 N N . GLU A 1 207 ? 2.276 -3.490 -14.950 1.00 96.31 207 GLU A N 1
ATOM 1493 C CA . GLU A 1 207 ? 1.281 -2.428 -15.074 1.00 96.31 207 GLU A CA 1
ATOM 1494 C C . GLU A 1 207 ? 1.890 -1.121 -15.631 1.00 96.31 207 GLU A C 1
ATOM 1496 O O . GLU A 1 207 ? 2.946 -0.668 -15.168 1.00 96.31 207 GLU A O 1
ATOM 1501 N N . PRO A 1 208 ? 1.226 -0.461 -16.599 1.00 97.94 208 PRO A N 1
ATOM 1502 C CA . PRO A 1 208 ? 1.629 0.854 -17.083 1.00 97.94 208 PRO A CA 1
ATOM 1503 C C . PRO A 1 208 ? 1.230 1.974 -16.101 1.00 97.94 208 PRO A C 1
ATOM 1505 O O . PRO A 1 208 ? 0.067 2.376 -16.022 1.00 97.94 208 PRO A O 1
ATOM 1508 N N . PHE A 1 209 ? 2.209 2.558 -15.404 1.00 97.94 209 PHE A N 1
ATOM 1509 C CA . PHE A 1 209 ? 1.980 3.638 -14.435 1.00 97.94 209 PHE A CA 1
ATOM 1510 C C . PHE A 1 209 ? 2.321 5.039 -14.967 1.00 97.94 209 PHE A C 1
ATOM 1512 O O . PHE A 1 209 ? 3.299 5.188 -15.709 1.00 97.94 209 PHE A O 1
ATOM 1519 N N . PRO A 1 210 ? 1.615 6.090 -14.498 1.00 96.19 210 PRO A N 1
ATOM 1520 C CA . PRO A 1 210 ? 0.467 6.041 -13.576 1.00 96.19 210 PRO A CA 1
ATOM 1521 C C . PRO A 1 210 ? -0.841 5.675 -14.297 1.00 96.19 210 PRO A C 1
ATOM 1523 O O . PRO A 1 210 ? -0.961 5.922 -15.492 1.00 96.19 210 PRO A O 1
ATOM 1526 N N . SER A 1 211 ? -1.843 5.121 -13.605 1.00 96.75 211 SER A N 1
ATOM 1527 C CA . SER A 1 211 ? -3.134 4.840 -14.248 1.00 96.75 211 SER A CA 1
ATOM 1528 C C . SER A 1 211 ? -3.934 6.119 -14.538 1.00 96.75 211 SER A C 1
ATOM 1530 O O . SER A 1 211 ? -3.768 7.158 -13.891 1.00 96.75 211 SER A O 1
ATOM 1532 N N . LYS A 1 212 ? -4.905 6.019 -15.456 1.00 96.50 212 LYS A N 1
ATOM 1533 C CA . LYS A 1 212 ? -5.880 7.090 -15.745 1.00 96.50 212 LYS A CA 1
ATOM 1534 C C . LYS A 1 212 ? -7.013 7.198 -14.711 1.00 96.50 212 LYS A C 1
ATOM 1536 O O . LYS A 1 212 ? -7.911 8.020 -14.860 1.00 96.50 212 LYS A O 1
ATOM 1541 N N . LYS A 1 213 ? -7.004 6.392 -13.644 1.00 97.56 213 LYS A N 1
ATOM 1542 C CA . LYS A 1 213 ? -8.081 6.389 -12.632 1.00 97.56 213 LYS A CA 1
ATOM 1543 C C . LYS A 1 213 ? -8.058 7.621 -11.716 1.00 97.56 213 LYS A C 1
ATOM 1545 O O . LYS A 1 213 ? -9.017 7.889 -11.005 1.00 97.56 213 LYS A O 1
ATOM 1550 N N . HIS A 1 214 ? -6.984 8.405 -11.774 1.00 97.88 214 HIS A N 1
ATOM 1551 C CA . HIS A 1 214 ? -6.779 9.598 -10.952 1.00 97.88 214 HIS A CA 1
ATOM 1552 C C . HIS A 1 214 ? -7.263 10.892 -11.620 1.00 97.88 214 HIS A C 1
ATOM 1554 O O . HIS A 1 214 ? -7.265 11.959 -11.006 1.00 97.88 214 HIS A O 1
ATOM 1560 N N . GLU A 1 215 ? -7.681 10.823 -12.885 1.00 95.75 215 GLU A N 1
ATOM 1561 C CA . GLU A 1 215 ? -7.929 11.991 -13.735 1.00 95.75 215 GLU A CA 1
ATOM 1562 C C . GLU A 1 215 ? -9.117 12.848 -13.274 1.00 95.75 215 GLU A C 1
ATOM 1564 O O . GLU A 1 215 ? -9.217 14.008 -13.660 1.00 95.75 215 GLU A O 1
ATOM 1569 N N . ALA A 1 216 ? -9.966 12.359 -12.371 1.00 96.62 216 ALA A N 1
ATOM 1570 C CA . ALA A 1 216 ? -11.011 13.178 -11.758 1.00 96.62 216 ALA A CA 1
ATOM 1571 C C . ALA A 1 216 ? -10.477 14.158 -10.691 1.00 96.62 216 ALA A C 1
ATOM 1573 O O . ALA A 1 216 ? -11.101 15.187 -10.453 1.00 96.62 216 ALA A O 1
ATOM 1574 N N . TYR A 1 217 ? -9.330 13.875 -10.055 1.00 96.06 217 TYR A N 1
ATOM 1575 C CA . TYR A 1 217 ? -8.873 14.617 -8.864 1.00 96.06 217 TYR A CA 1
ATOM 1576 C C . TYR A 1 217 ? -7.371 14.939 -8.815 1.00 96.06 217 TYR A C 1
ATOM 1578 O O . TYR A 1 217 ? -6.960 15.772 -8.014 1.00 96.06 217 TYR A O 1
ATOM 1586 N N . SER A 1 218 ? -6.539 14.333 -9.666 1.00 96.50 218 SER A N 1
ATOM 1587 C CA . SER A 1 218 ? -5.104 14.647 -9.721 1.00 96.50 218 SER A CA 1
ATOM 1588 C C . SER A 1 218 ? -4.812 16.076 -10.178 1.00 96.50 218 SER A C 1
ATOM 1590 O O . SER A 1 218 ? -5.635 16.702 -10.849 1.00 96.50 218 SER A O 1
ATOM 1592 N N . LYS A 1 219 ? -3.618 16.595 -9.885 1.00 92.94 219 LYS A N 1
ATOM 1593 C CA . LYS A 1 219 ? -3.206 17.901 -10.414 1.00 92.94 219 LYS A CA 1
ATOM 1594 C C . LYS A 1 219 ? -2.757 17.788 -11.868 1.00 92.94 219 LYS A C 1
ATOM 1596 O O . LYS A 1 219 ? -3.177 18.582 -12.705 1.00 92.94 219 LYS A O 1
ATOM 1601 N N . PHE A 1 220 ? -1.923 16.797 -12.166 1.00 96.81 220 PHE A N 1
ATOM 1602 C CA . PHE A 1 220 ? -1.432 16.557 -13.518 1.00 96.81 220 PHE A CA 1
ATOM 1603 C C . PHE A 1 220 ? -2.345 15.556 -14.218 1.00 96.81 220 PHE A C 1
ATOM 1605 O O . PHE A 1 220 ? -2.722 14.532 -13.639 1.00 96.81 220 PHE A O 1
ATOM 1612 N N . LYS A 1 221 ? -2.735 15.867 -15.452 1.00 96.56 221 LYS A N 1
ATOM 1613 C CA . LYS A 1 221 ? -3.642 15.054 -16.267 1.00 96.56 221 LYS A CA 1
ATOM 1614 C C . LYS A 1 221 ? -2.903 14.448 -17.445 1.00 96.56 221 LYS A C 1
ATOM 1616 O O . LYS A 1 221 ? -1.910 15.018 -17.887 1.00 96.56 221 LYS A O 1
ATOM 1621 N N . ASN A 1 222 ? -3.401 13.328 -17.960 1.00 95.69 222 ASN A N 1
ATOM 1622 C CA . ASN A 1 222 ? -2.881 12.676 -19.171 1.00 95.69 222 ASN A CA 1
ATOM 1623 C C . ASN A 1 222 ? -1.359 12.443 -19.152 1.00 95.69 222 ASN A C 1
ATOM 1625 O O . ASN A 1 222 ? -0.685 12.593 -20.170 1.00 95.69 222 ASN A O 1
ATOM 1629 N N . GLN A 1 223 ? -0.812 12.092 -17.988 1.00 96.94 223 GLN A N 1
ATOM 1630 C CA . GLN A 1 223 ? 0.612 11.799 -17.870 1.00 96.94 223 GLN A CA 1
ATOM 1631 C C . GLN A 1 223 ? 0.975 10.573 -18.704 1.00 96.94 223 GLN A C 1
ATOM 1633 O O . GLN A 1 223 ? 0.197 9.619 -18.802 1.00 96.94 223 GLN A O 1
ATOM 1638 N N . ILE A 1 224 ? 2.183 10.580 -19.263 1.00 96.88 224 ILE A N 1
ATOM 1639 C CA . ILE A 1 224 ? 2.693 9.428 -20.000 1.00 96.88 224 ILE A CA 1
ATOM 1640 C C . ILE A 1 224 ? 2.758 8.204 -19.084 1.00 96.88 224 ILE A C 1
ATOM 1642 O O . ILE A 1 224 ? 3.204 8.297 -17.937 1.00 96.88 224 ILE A O 1
ATOM 1646 N N . GLN A 1 225 ? 2.302 7.063 -19.592 1.00 97.88 225 GLN A N 1
ATOM 1647 C CA . GLN A 1 225 ? 2.369 5.795 -18.878 1.00 97.88 225 GLN A CA 1
ATOM 1648 C C . GLN A 1 225 ? 3.592 5.011 -19.345 1.00 97.88 225 GLN A C 1
ATOM 1650 O O . GLN A 1 225 ? 3.925 5.026 -20.529 1.00 97.88 225 GLN A O 1
ATOM 1655 N N . ASN A 1 226 ? 4.242 4.297 -18.432 1.00 97.69 226 ASN A N 1
ATOM 1656 C CA . ASN A 1 226 ? 5.274 3.331 -18.784 1.00 97.69 226 ASN A CA 1
ATOM 1657 C C . ASN A 1 226 ? 5.215 2.107 -17.866 1.00 97.69 226 ASN A C 1
ATOM 1659 O O . ASN A 1 226 ? 4.841 2.206 -16.697 1.00 97.69 226 ASN A O 1
ATOM 1663 N N . VAL A 1 227 ? 5.630 0.962 -18.397 1.00 97.00 227 VAL A N 1
ATOM 1664 C CA . VAL A 1 227 ? 5.867 -0.250 -17.610 1.00 97.00 227 VAL A CA 1
ATOM 1665 C C . VAL A 1 227 ? 7.315 -0.207 -17.129 1.00 97.00 227 VAL A C 1
ATOM 1667 O O . VAL A 1 227 ? 8.230 -0.119 -17.945 1.00 97.00 227 VAL A O 1
ATOM 1670 N N . SER A 1 228 ? 7.548 -0.230 -15.813 1.00 94.12 228 SER A N 1
ATOM 1671 C CA . SER A 1 228 ? 8.914 -0.155 -15.269 1.00 94.12 228 SER A CA 1
ATOM 1672 C C . SER A 1 228 ? 9.688 -1.465 -15.392 1.00 94.12 228 SER A C 1
ATOM 1674 O O . SER A 1 228 ? 10.914 -1.455 -15.297 1.00 94.12 228 SER A O 1
ATOM 1676 N N . GLY A 1 229 ? 8.994 -2.604 -15.477 1.00 94.00 229 GLY A N 1
ATOM 1677 C CA . GLY A 1 229 ? 9.604 -3.934 -15.411 1.00 94.00 229 GLY A CA 1
ATOM 1678 C C . GLY A 1 229 ? 10.234 -4.285 -14.055 1.00 94.00 229 GLY A C 1
ATOM 1679 O O . GLY A 1 229 ? 10.763 -5.382 -13.905 1.00 94.00 229 GLY A O 1
ATOM 1680 N N . SER A 1 230 ? 10.179 -3.382 -13.067 1.00 95.25 230 SER A N 1
ATOM 1681 C CA . SER A 1 230 ? 10.932 -3.487 -11.813 1.00 95.25 230 SER A CA 1
ATOM 1682 C C . SER A 1 230 ? 10.138 -2.985 -10.614 1.00 95.25 230 SER A C 1
ATOM 1684 O O . SER A 1 230 ? 9.569 -1.894 -10.712 1.00 95.25 230 SER A O 1
ATOM 1686 N N . PRO A 1 231 ? 10.171 -3.682 -9.459 1.00 96.56 231 PRO A N 1
ATOM 1687 C CA . PRO A 1 231 ? 9.635 -3.163 -8.202 1.00 96.56 231 PRO A CA 1
ATOM 1688 C C . PRO A 1 231 ? 10.551 -2.105 -7.559 1.00 96.56 231 PRO A C 1
ATOM 1690 O O . PRO A 1 231 ? 10.167 -1.488 -6.562 1.00 96.56 231 PRO A O 1
ATOM 1693 N N . LEU A 1 232 ? 11.757 -1.887 -8.101 1.00 98.00 232 LEU A N 1
ATOM 1694 C CA . LEU A 1 232 ? 12.706 -0.909 -7.580 1.00 98.00 232 LEU A CA 1
ATOM 1695 C C . LEU A 1 232 ? 12.297 0.517 -7.964 1.00 98.00 232 LEU A C 1
ATOM 1697 O O . LEU A 1 232 ? 12.021 0.823 -9.125 1.00 98.00 232 LEU A O 1
ATOM 1701 N N . CYS A 1 233 ? 12.294 1.406 -6.974 1.00 98.31 233 CYS A N 1
ATOM 1702 C CA . CYS A 1 233 ? 11.998 2.825 -7.104 1.00 98.31 233 CYS A CA 1
ATOM 1703 C C . CYS A 1 233 ? 12.979 3.503 -8.068 1.00 98.31 233 CYS A C 1
ATOM 1705 O O . CYS A 1 233 ? 12.545 4.243 -8.948 1.00 98.31 233 CYS A O 1
ATOM 1707 N N . HIS A 1 234 ? 14.276 3.188 -7.954 1.00 97.69 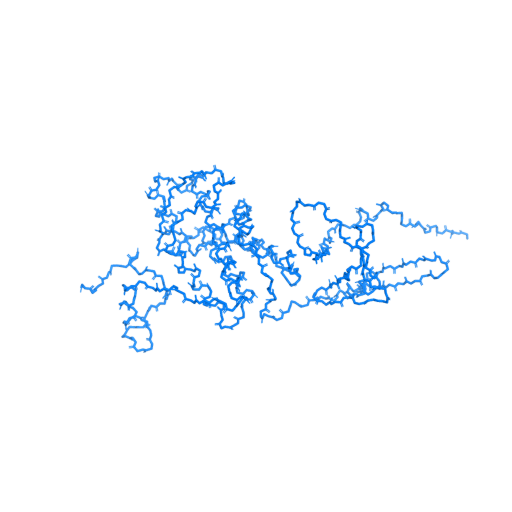234 HIS A N 1
ATOM 1708 C CA . HIS A 1 234 ? 15.320 3.699 -8.840 1.00 97.69 234 HIS A CA 1
ATOM 1709 C C . HIS A 1 234 ? 14.996 3.434 -10.316 1.00 97.69 234 HIS A C 1
ATOM 1711 O O . HIS A 1 234 ? 14.933 4.378 -11.103 1.00 97.69 234 HIS A O 1
ATOM 1717 N N . ILE A 1 235 ? 14.723 2.176 -10.677 1.00 97.25 235 ILE A N 1
ATOM 1718 C CA . ILE A 1 235 ? 14.407 1.789 -12.059 1.00 97.25 235 ILE A CA 1
ATOM 1719 C C . ILE A 1 235 ? 13.057 2.381 -12.486 1.00 97.25 235 ILE A C 1
ATOM 1721 O O . ILE A 1 235 ? 12.978 3.040 -13.518 1.00 97.25 235 ILE A O 1
ATOM 1725 N N . SER A 1 236 ? 12.006 2.240 -11.667 1.00 97.88 236 SER A N 1
ATOM 1726 C CA . SER A 1 236 ? 10.664 2.764 -11.978 1.00 97.88 236 SER A CA 1
ATOM 1727 C C . SER A 1 236 ? 10.648 4.261 -12.289 1.00 97.88 236 SER A C 1
ATOM 1729 O O . SER A 1 236 ? 10.036 4.682 -13.272 1.00 97.88 236 SER A O 1
ATOM 1731 N N . VAL A 1 237 ? 11.312 5.071 -11.462 1.00 98.25 237 VAL A N 1
ATOM 1732 C CA . VAL A 1 237 ? 11.380 6.522 -11.657 1.00 98.25 237 VAL A CA 1
ATOM 1733 C C . VAL A 1 237 ? 12.265 6.869 -12.849 1.00 98.25 237 VAL A C 1
ATOM 1735 O O . VAL A 1 237 ? 11.875 7.705 -13.661 1.00 98.25 237 VAL A O 1
ATOM 1738 N N . THR A 1 238 ? 13.424 6.222 -12.981 1.00 97.44 238 THR A N 1
ATOM 1739 C CA . THR A 1 238 ? 14.389 6.523 -14.047 1.00 97.44 238 THR A CA 1
ATOM 1740 C C . THR A 1 238 ? 13.811 6.225 -15.426 1.00 97.44 238 THR A C 1
ATOM 1742 O O . THR A 1 238 ? 13.876 7.082 -16.305 1.00 97.44 238 THR A O 1
ATOM 1745 N N . GLU A 1 239 ? 13.181 5.064 -15.612 1.00 97.06 239 GLU A N 1
ATOM 1746 C CA . GLU A 1 239 ? 12.568 4.696 -16.892 1.00 97.06 239 GLU A CA 1
ATOM 1747 C C . GLU A 1 239 ? 11.413 5.625 -17.263 1.00 97.06 239 GLU A C 1
ATOM 1749 O O . GLU A 1 239 ? 11.282 6.023 -18.419 1.00 97.06 239 GLU A O 1
ATOM 1754 N N . TRP A 1 240 ? 10.615 6.065 -16.286 1.00 98.38 240 TRP A N 1
ATOM 1755 C CA . TRP A 1 240 ? 9.577 7.048 -16.580 1.00 98.38 240 TRP A CA 1
ATOM 1756 C C . TRP A 1 240 ? 10.158 8.410 -16.966 1.00 98.38 240 TRP A C 1
ATOM 1758 O O . TRP A 1 240 ? 9.675 9.022 -17.913 1.00 98.38 240 TRP A O 1
ATOM 1768 N N . CYS A 1 241 ? 11.194 8.890 -16.269 1.00 98.31 241 CYS A N 1
ATOM 1769 C CA . CYS A 1 241 ? 11.866 10.148 -16.609 1.00 98.31 241 CYS A CA 1
ATOM 1770 C C . CYS A 1 241 ? 12.468 10.112 -18.023 1.00 98.31 241 CYS A C 1
ATOM 1772 O O . CYS A 1 241 ? 12.363 11.095 -18.752 1.00 98.31 241 CYS A O 1
ATOM 1774 N N . LYS A 1 242 ? 13.051 8.976 -18.438 1.00 97.50 242 LYS A N 1
ATOM 1775 C CA . LYS A 1 242 ? 13.570 8.784 -19.803 1.00 97.50 242 LYS A CA 1
ATOM 1776 C C . LYS A 1 242 ? 12.467 8.914 -20.853 1.00 97.50 242 LYS A C 1
ATOM 1778 O O . LYS A 1 242 ? 12.640 9.634 -21.828 1.00 97.50 242 LYS A O 1
ATOM 1783 N N . VAL A 1 243 ? 11.335 8.242 -20.638 1.00 97.56 243 VAL A N 1
ATOM 1784 C CA . VAL A 1 243 ? 10.219 8.220 -21.598 1.00 97.56 243 VAL A CA 1
ATOM 1785 C C . VAL A 1 243 ? 9.452 9.547 -21.619 1.00 97.56 243 VAL A C 1
ATOM 1787 O O . VAL A 1 243 ? 9.000 9.982 -22.673 1.00 97.56 243 VAL A O 1
ATOM 1790 N N . SER A 1 244 ? 9.318 10.219 -20.475 1.00 97.56 244 SER A N 1
ATOM 1791 C CA . SER A 1 244 ? 8.607 11.500 -20.365 1.00 97.56 244 SER A CA 1
ATOM 1792 C C . SER A 1 244 ? 9.454 12.721 -20.731 1.00 97.56 244 SER A C 1
ATOM 1794 O O . SER A 1 244 ? 8.906 13.803 -20.941 1.00 97.56 244 SER A O 1
ATOM 1796 N N . GLY A 1 245 ? 10.784 12.585 -20.741 1.00 97.94 245 GLY A N 1
ATOM 1797 C CA . GLY A 1 245 ? 11.721 13.706 -20.842 1.00 97.94 245 GLY A CA 1
ATOM 1798 C C . GLY A 1 245 ? 11.746 14.613 -19.603 1.00 97.94 245 GLY A C 1
ATOM 1799 O O . GLY A 1 245 ? 12.356 15.683 -19.633 1.00 97.94 245 GLY A O 1
ATOM 1800 N N . LYS A 1 246 ? 11.076 14.227 -18.508 1.00 97.88 246 LYS A N 1
ATOM 1801 C CA . LYS A 1 246 ? 10.978 15.027 -17.280 1.00 97.88 246 LYS A CA 1
ATOM 1802 C C . LYS A 1 246 ? 12.153 14.757 -16.350 1.00 97.88 246 LYS A C 1
ATOM 1804 O O . LYS A 1 246 ? 12.707 13.660 -16.291 1.00 97.88 246 LYS A O 1
ATOM 1809 N N . LYS A 1 247 ? 12.517 15.772 -15.566 1.00 97.75 247 LYS A N 1
ATOM 1810 C CA . LYS A 1 247 ? 13.555 15.646 -14.535 1.00 97.75 247 LYS A CA 1
ATOM 1811 C C . LYS A 1 247 ? 12.999 14.918 -13.317 1.00 97.75 247 LYS A C 1
ATOM 1813 O O . LYS A 1 247 ? 11.818 15.022 -13.001 1.00 97.75 247 LYS A O 1
ATOM 1818 N N . VAL A 1 248 ? 13.873 14.266 -12.550 1.00 96.44 248 VAL A N 1
ATOM 1819 C CA . VAL A 1 248 ? 13.456 13.656 -11.280 1.00 96.44 248 VAL A CA 1
ATOM 1820 C C . VAL A 1 248 ? 12.893 14.699 -10.312 1.00 96.44 248 VAL A C 1
ATOM 1822 O O . VAL A 1 248 ? 11.993 14.394 -9.553 1.00 96.44 248 VAL A O 1
ATOM 1825 N N . THR A 1 249 ? 13.332 15.951 -10.338 1.00 96.00 249 THR A N 1
ATOM 1826 C CA . THR A 1 249 ? 12.779 17.007 -9.473 1.00 96.00 249 THR A CA 1
ATOM 1827 C C . THR A 1 249 ? 11.487 17.635 -10.006 1.00 96.00 249 THR A C 1
ATOM 1829 O O . THR A 1 249 ? 10.938 18.520 -9.356 1.00 96.00 249 THR A O 1
ATOM 1832 N N . ASP A 1 250 ? 10.988 17.195 -11.165 1.00 98.00 250 ASP A N 1
ATOM 1833 C CA . ASP A 1 250 ? 9.789 17.760 -11.780 1.00 98.00 250 ASP A CA 1
ATOM 1834 C C . ASP A 1 250 ? 8.532 17.455 -10.935 1.00 98.00 250 ASP A C 1
ATOM 1836 O O . ASP A 1 250 ? 8.326 16.301 -10.533 1.00 98.00 250 ASP A O 1
ATOM 1840 N N . PRO A 1 251 ? 7.667 18.452 -10.660 1.00 98.00 251 PRO A N 1
ATOM 1841 C CA . PRO A 1 251 ? 6.404 18.236 -9.957 1.00 98.00 251 PRO A CA 1
ATOM 1842 C C . PRO A 1 251 ? 5.499 17.181 -10.605 1.00 98.00 251 PRO A C 1
ATOM 1844 O O . PRO A 1 251 ? 4.785 16.474 -9.895 1.00 98.00 251 PRO A O 1
ATOM 1847 N N . GLU A 1 252 ? 5.548 17.029 -11.928 1.00 97.81 252 GLU A N 1
ATOM 1848 C CA . GLU A 1 252 ? 4.793 16.002 -12.645 1.00 97.81 252 GLU A CA 1
ATOM 1849 C C . GLU A 1 252 ? 5.294 14.593 -12.286 1.00 97.81 252 GLU A C 1
ATOM 1851 O O . GLU A 1 252 ? 4.500 13.676 -12.077 1.00 97.81 252 GLU A O 1
ATOM 1856 N N . ARG A 1 253 ? 6.609 14.414 -12.098 1.00 97.62 253 ARG A N 1
ATOM 1857 C CA . ARG A 1 253 ? 7.178 13.146 -11.614 1.00 97.62 253 ARG A CA 1
ATOM 1858 C C . ARG A 1 253 ? 6.685 12.826 -10.203 1.00 97.62 253 ARG A C 1
ATOM 1860 O O . ARG A 1 253 ? 6.341 11.679 -9.918 1.00 97.62 253 ARG A O 1
ATOM 1867 N N . LEU A 1 254 ? 6.652 13.821 -9.315 1.00 97.44 254 LEU A N 1
ATOM 1868 C CA . LEU A 1 254 ? 6.128 13.653 -7.954 1.00 97.44 254 LEU A CA 1
ATOM 1869 C C . LEU A 1 254 ? 4.647 13.244 -7.977 1.00 97.44 254 LEU A C 1
ATOM 1871 O O . LEU A 1 254 ? 4.272 12.281 -7.313 1.00 97.44 254 LEU A O 1
ATOM 1875 N N . ASP A 1 255 ? 3.827 13.896 -8.804 1.00 98.50 255 ASP A N 1
ATOM 1876 C CA . ASP A 1 255 ? 2.415 13.535 -8.988 1.00 98.50 255 ASP A CA 1
ATOM 1877 C C . ASP A 1 255 ? 2.238 12.107 -9.521 1.00 98.50 255 ASP A C 1
ATOM 1879 O O . ASP A 1 255 ? 1.419 11.361 -8.983 1.00 98.50 255 ASP A O 1
ATOM 1883 N N . ARG A 1 256 ? 3.086 11.655 -10.462 1.00 98.50 256 ARG A N 1
ATOM 1884 C CA . ARG A 1 256 ? 3.103 10.243 -10.885 1.00 98.50 256 ARG A CA 1
ATOM 1885 C C . ARG A 1 256 ? 3.291 9.307 -9.695 1.00 98.50 256 ARG A C 1
ATOM 1887 O O . ARG A 1 256 ? 2.594 8.298 -9.610 1.00 98.50 256 ARG A O 1
ATOM 1894 N N . CYS A 1 257 ? 4.244 9.595 -8.804 1.00 98.56 257 CYS A N 1
ATOM 1895 C CA . CYS A 1 257 ? 4.466 8.769 -7.614 1.00 98.56 257 CYS A CA 1
ATOM 1896 C C . CYS A 1 257 ? 3.248 8.777 -6.680 1.00 98.56 257 CYS A C 1
ATOM 1898 O O . CYS A 1 257 ? 2.933 7.735 -6.104 1.00 98.56 257 CYS A O 1
ATOM 1900 N N . GLY A 1 258 ? 2.535 9.900 -6.571 1.00 98.56 258 GLY A N 1
ATOM 1901 C CA . GLY A 1 258 ? 1.258 9.978 -5.862 1.00 98.56 258 GLY A CA 1
ATOM 1902 C C . GLY A 1 258 ? 0.188 9.085 -6.483 1.00 98.56 258 GLY A C 1
ATOM 1903 O O . GLY A 1 258 ? -0.416 8.272 -5.786 1.00 98.56 258 GLY A O 1
ATOM 1904 N N . LYS A 1 259 ? -0.003 9.154 -7.806 1.00 98.75 259 LYS A N 1
ATOM 1905 C CA . LYS A 1 259 ? -0.982 8.309 -8.510 1.00 98.75 259 LYS A CA 1
ATOM 1906 C C . LYS A 1 259 ? -0.653 6.824 -8.385 1.00 98.75 259 LYS A C 1
ATOM 1908 O O . LYS A 1 259 ? -1.505 6.018 -8.036 1.00 98.75 259 LYS A O 1
ATOM 1913 N N . LEU A 1 260 ? 0.615 6.475 -8.580 1.00 98.75 260 LEU A N 1
ATOM 1914 C CA . LEU A 1 260 ? 1.115 5.116 -8.392 1.00 98.75 260 LEU A CA 1
ATOM 1915 C C . LEU A 1 260 ? 0.886 4.629 -6.952 1.00 98.75 260 LEU A C 1
ATOM 1917 O O . LEU A 1 260 ? 0.514 3.478 -6.750 1.00 98.75 260 LEU A O 1
ATOM 1921 N N . THR A 1 261 ? 1.044 5.500 -5.951 1.00 98.88 261 THR A N 1
ATOM 1922 C CA . THR A 1 261 ? 0.749 5.170 -4.547 1.00 98.88 261 THR A CA 1
ATOM 1923 C C . THR A 1 261 ? -0.721 4.800 -4.355 1.00 98.88 261 THR A C 1
ATOM 1925 O O . THR A 1 261 ? -1.012 3.765 -3.753 1.00 98.88 261 THR A O 1
ATOM 1928 N N . GLY A 1 262 ? -1.639 5.594 -4.914 1.00 98.81 262 GLY A N 1
ATOM 1929 C CA . GLY A 1 262 ? -3.067 5.276 -4.936 1.00 98.81 262 GLY A CA 1
ATOM 1930 C C . GLY A 1 262 ? -3.366 3.969 -5.671 1.00 98.81 262 GLY A C 1
ATOM 1931 O O . GLY A 1 262 ? -4.088 3.119 -5.152 1.00 98.81 262 GLY A O 1
ATOM 1932 N N . ASP A 1 263 ? -2.771 3.767 -6.849 1.00 98.81 263 ASP A N 1
ATOM 1933 C CA . ASP A 1 263 ? -2.990 2.567 -7.657 1.00 98.81 263 ASP A CA 1
ATOM 1934 C C . ASP A 1 263 ? -2.577 1.282 -6.940 1.00 98.81 263 ASP A C 1
ATOM 1936 O O . ASP A 1 263 ? -3.335 0.310 -6.925 1.00 98.81 263 ASP A O 1
ATOM 1940 N N . VAL A 1 264 ? -1.396 1.285 -6.321 1.00 98.88 264 VAL A N 1
ATOM 1941 C CA . VAL A 1 264 ? -0.869 0.130 -5.588 1.00 98.88 264 VAL A CA 1
ATOM 1942 C C . VAL A 1 264 ? -1.699 -0.152 -4.336 1.00 98.88 264 VAL A C 1
ATOM 1944 O O . VAL A 1 264 ? -1.998 -1.315 -4.063 1.00 98.88 264 VAL A O 1
ATOM 1947 N N . ALA A 1 265 ? -2.126 0.887 -3.611 1.00 98.94 265 ALA A N 1
ATOM 1948 C CA . ALA A 1 265 ? -2.977 0.717 -2.437 1.00 98.94 265 ALA A CA 1
ATOM 1949 C C . ALA A 1 265 ? -4.340 0.107 -2.804 1.00 98.94 265 ALA A C 1
ATOM 1951 O O . ALA A 1 265 ? -4.802 -0.836 -2.162 1.00 98.94 265 ALA A O 1
ATOM 1952 N N . ALA A 1 266 ? -4.957 0.597 -3.882 1.00 98.88 266 ALA A N 1
ATOM 1953 C CA . ALA A 1 266 ? -6.211 0.062 -4.395 1.00 98.88 266 ALA A CA 1
ATOM 1954 C C . ALA A 1 266 ? -6.063 -1.390 -4.861 1.00 98.88 266 ALA A C 1
ATOM 1956 O O . ALA A 1 266 ? -6.880 -2.234 -4.500 1.00 98.88 266 ALA A O 1
ATOM 1957 N N . ARG A 1 267 ? -4.986 -1.711 -5.591 1.00 98.75 267 ARG A N 1
ATOM 1958 C CA . ARG A 1 267 ? -4.716 -3.086 -6.024 1.00 98.75 267 ARG A CA 1
ATOM 1959 C C . ARG A 1 267 ? -4.542 -4.031 -4.839 1.00 98.75 267 ARG A C 1
ATOM 1961 O O . ARG A 1 267 ? -5.074 -5.135 -4.859 1.00 98.75 267 ARG A O 1
ATOM 1968 N N . ALA A 1 268 ? -3.837 -3.608 -3.793 1.00 98.81 268 ALA A N 1
ATOM 1969 C CA . ALA A 1 268 ? -3.703 -4.400 -2.576 1.00 98.81 268 ALA A CA 1
ATOM 1970 C C . ALA A 1 268 ? -5.069 -4.700 -1.937 1.00 98.81 268 ALA A C 1
ATOM 1972 O O . ALA A 1 268 ? -5.316 -5.829 -1.519 1.00 98.81 268 ALA A O 1
ATOM 1973 N N . VAL A 1 269 ? -5.982 -3.726 -1.927 1.00 98.81 269 VAL A N 1
ATOM 1974 C CA . VAL A 1 269 ? -7.357 -3.917 -1.448 1.00 98.81 269 VAL A CA 1
ATOM 1975 C C . VAL A 1 269 ? -8.170 -4.841 -2.348 1.00 98.81 269 VAL A C 1
ATOM 1977 O O . VAL A 1 269 ? -8.895 -5.683 -1.830 1.00 98.81 269 VAL A O 1
ATOM 1980 N N . GLU A 1 270 ? -8.039 -4.746 -3.671 1.00 98.69 270 GLU A N 1
ATOM 1981 C CA . GLU A 1 270 ? -8.677 -5.690 -4.600 1.00 98.69 270 GLU A CA 1
ATOM 1982 C C . GLU A 1 270 ? -8.256 -7.137 -4.290 1.00 98.69 270 GLU A C 1
ATOM 1984 O O . GLU A 1 270 ? -9.108 -8.024 -4.214 1.00 98.69 270 GLU A O 1
ATOM 1989 N N . LEU A 1 271 ? -6.960 -7.368 -4.044 1.00 98.56 271 LEU A N 1
ATOM 1990 C CA . LEU A 1 271 ? -6.429 -8.683 -3.671 1.00 98.56 271 LEU A CA 1
ATOM 1991 C C . LEU A 1 271 ? -6.950 -9.152 -2.305 1.00 98.56 271 LEU A C 1
ATOM 1993 O O . LEU A 1 271 ? -7.336 -10.312 -2.167 1.00 98.56 271 LEU A O 1
ATOM 1997 N N . LEU A 1 272 ? -7.001 -8.263 -1.310 1.00 98.50 272 LEU A N 1
ATOM 1998 C CA . LEU A 1 272 ? -7.539 -8.571 0.019 1.00 98.50 272 LEU A CA 1
ATOM 1999 C C . LEU A 1 272 ? -9.035 -8.896 -0.018 1.00 98.50 272 LEU A C 1
ATOM 2001 O O . LEU A 1 272 ? -9.459 -9.881 0.581 1.00 98.50 272 LEU A O 1
ATOM 2005 N N . ASN A 1 273 ? -9.824 -8.123 -0.763 1.00 98.56 273 ASN A N 1
ATOM 2006 C CA . ASN A 1 273 ? -11.245 -8.384 -0.975 1.00 98.56 273 ASN A CA 1
ATOM 2007 C C . ASN A 1 273 ? -11.459 -9.733 -1.673 1.00 98.56 273 ASN A C 1
ATOM 2009 O O . ASN A 1 273 ? -12.299 -10.520 -1.240 1.00 98.56 273 ASN A O 1
ATOM 2013 N N . ALA A 1 274 ? -10.681 -10.027 -2.721 1.00 98.06 274 ALA A N 1
ATOM 2014 C CA . ALA A 1 274 ? -10.744 -11.313 -3.410 1.00 98.06 274 ALA A CA 1
ATOM 2015 C C . ALA A 1 274 ? -10.375 -12.473 -2.474 1.00 98.06 274 ALA A C 1
ATOM 2017 O O . ALA A 1 274 ? -11.043 -13.504 -2.487 1.00 98.06 274 ALA A O 1
ATOM 2018 N N . GLN A 1 275 ? -9.354 -12.302 -1.631 1.00 97.12 275 GLN A N 1
ATOM 2019 C CA . GLN A 1 275 ? -8.960 -13.295 -0.633 1.00 97.12 275 GLN A CA 1
ATOM 2020 C C . GLN A 1 275 ? -10.053 -13.510 0.421 1.00 97.12 275 GLN A C 1
ATOM 2022 O O . GLN A 1 275 ? -10.340 -14.654 0.766 1.00 97.12 275 GLN A O 1
ATOM 2027 N N . ALA A 1 276 ? -10.684 -12.438 0.904 1.00 96.12 276 ALA A N 1
ATOM 2028 C CA . ALA A 1 276 ? -11.785 -12.506 1.865 1.00 96.12 276 ALA A CA 1
ATOM 2029 C C . ALA A 1 276 ? -13.016 -13.228 1.294 1.00 96.12 276 ALA A C 1
ATOM 2031 O O . ALA A 1 276 ? -13.694 -13.953 2.016 1.00 96.12 276 ALA A O 1
ATOM 2032 N N . ASP A 1 277 ? -13.264 -13.085 -0.009 1.00 97.00 277 ASP A N 1
ATOM 2033 C CA . ASP A 1 277 ? -14.327 -13.794 -0.726 1.00 97.00 277 ASP A CA 1
ATOM 2034 C C . ASP A 1 277 ? -13.931 -15.233 -1.136 1.00 97.00 277 ASP A C 1
ATOM 2036 O O . ASP A 1 277 ? -14.723 -15.919 -1.782 1.00 97.00 277 ASP A O 1
ATOM 2040 N N . GLY A 1 278 ? -12.712 -15.695 -0.819 1.00 95.56 278 GLY A N 1
ATOM 2041 C CA . GLY A 1 278 ? -12.196 -17.006 -1.240 1.00 95.56 278 GLY A CA 1
ATOM 2042 C C . GLY A 1 278 ? -11.937 -17.126 -2.750 1.00 95.56 278 GLY A C 1
ATOM 2043 O O . GLY A 1 278 ? -11.855 -18.231 -3.277 1.00 95.56 278 GLY A O 1
ATOM 2044 N N . LYS A 1 279 ? -11.833 -15.994 -3.454 1.00 96.38 279 LYS A N 1
ATOM 2045 C CA . LYS A 1 279 ? -11.683 -15.886 -4.917 1.00 96.38 279 LYS A CA 1
ATOM 2046 C C . LYS A 1 279 ? -10.274 -15.505 -5.366 1.00 96.38 279 LYS A C 1
ATOM 2048 O O . LYS A 1 279 ? -10.033 -15.390 -6.566 1.00 96.38 279 LYS A O 1
ATOM 2053 N N . PHE A 1 280 ? -9.354 -15.251 -4.437 1.00 95.88 280 PHE A N 1
ATOM 2054 C CA . PHE A 1 280 ? -7.972 -14.952 -4.792 1.00 95.88 280 PHE A CA 1
ATOM 2055 C C . PHE A 1 280 ? -7.313 -16.175 -5.435 1.00 95.88 280 PHE A C 1
ATOM 2057 O O . PHE A 1 280 ? -7.292 -17.266 -4.867 1.00 95.88 280 PHE A O 1
ATOM 2064 N N . VAL A 1 281 ? -6.744 -15.959 -6.618 1.00 91.31 281 VAL A N 1
ATOM 2065 C CA . VAL A 1 281 ? -5.929 -16.932 -7.340 1.00 91.31 281 VAL A CA 1
ATOM 2066 C C . VAL A 1 281 ? -4.669 -16.206 -7.785 1.00 91.31 281 VAL A C 1
ATOM 2068 O O . VAL A 1 281 ? -4.757 -15.160 -8.427 1.00 91.31 281 VAL A O 1
ATOM 2071 N N . ALA A 1 282 ? -3.502 -16.750 -7.437 1.00 89.81 282 ALA A N 1
ATOM 2072 C CA . ALA A 1 282 ? -2.231 -16.218 -7.912 1.00 89.81 282 ALA A CA 1
ATOM 2073 C C . ALA A 1 282 ? -2.158 -16.361 -9.441 1.00 89.81 282 ALA A C 1
ATOM 2075 O O . ALA A 1 282 ? -2.285 -17.465 -9.975 1.00 89.81 282 ALA A O 1
ATOM 2076 N N . ALA A 1 283 ? -1.967 -15.243 -10.136 1.00 88.12 283 ALA A N 1
ATOM 2077 C CA . ALA A 1 283 ? -1.979 -15.159 -11.591 1.00 88.12 283 ALA A CA 1
ATOM 2078 C C . ALA A 1 283 ? -0.622 -14.729 -12.161 1.00 88.12 283 ALA A C 1
ATOM 2080 O O . ALA A 1 283 ? -0.304 -15.080 -13.300 1.00 88.12 283 ALA A O 1
ATOM 2081 N N . TYR A 1 284 ? 0.197 -14.015 -11.383 1.00 86.81 284 TYR A N 1
ATOM 2082 C CA . TYR A 1 284 ? 1.514 -13.574 -11.814 1.00 86.81 284 TYR A CA 1
ATOM 2083 C C . TYR A 1 284 ? 2.406 -14.758 -12.193 1.00 86.81 284 TYR A C 1
ATOM 2085 O O . TYR A 1 284 ? 2.660 -15.670 -11.399 1.00 86.81 284 TYR A O 1
ATOM 2093 N N . LYS A 1 285 ? 2.951 -14.681 -13.405 1.00 81.94 285 LYS A N 1
ATOM 2094 C CA . LYS A 1 285 ? 3.998 -15.571 -13.893 1.00 81.94 285 LYS A CA 1
ATOM 2095 C C . LYS A 1 285 ? 5.249 -14.744 -14.186 1.00 81.94 285 LYS A C 1
ATOM 2097 O O . LYS A 1 285 ? 5.130 -13.681 -14.800 1.00 81.94 285 LYS A O 1
ATOM 2102 N N . PRO A 1 286 ? 6.438 -15.200 -13.756 1.00 76.50 286 PRO A N 1
ATOM 2103 C CA . PRO A 1 286 ? 7.679 -14.572 -14.182 1.00 76.50 286 PRO A CA 1
ATOM 2104 C C . PRO A 1 286 ? 7.855 -14.720 -15.701 1.00 76.50 286 PRO A C 1
ATOM 2106 O O . PRO A 1 286 ? 7.236 -15.584 -16.323 1.00 76.50 286 PRO A O 1
ATOM 2109 N N . SER A 1 287 ? 8.711 -13.889 -16.296 1.00 76.50 287 SER A N 1
ATOM 2110 C CA . SER A 1 287 ? 9.041 -14.011 -17.718 1.00 76.50 287 SER A CA 1
ATOM 2111 C C . SER A 1 287 ? 9.729 -15.348 -18.023 1.00 76.50 287 SER A C 1
ATOM 2113 O O . SER A 1 287 ? 10.410 -15.921 -17.171 1.00 76.50 287 SER A O 1
ATOM 2115 N N . GLU A 1 288 ? 9.602 -15.832 -19.260 1.00 77.62 288 GLU A N 1
ATOM 2116 C CA . GLU A 1 288 ? 10.292 -17.054 -19.715 1.00 77.62 288 GLU A CA 1
ATOM 2117 C C . GLU A 1 288 ? 11.813 -16.945 -19.545 1.00 77.62 288 GLU A C 1
ATOM 2119 O O . GLU A 1 288 ? 12.479 -17.884 -19.118 1.00 77.62 288 GLU A O 1
ATOM 2124 N N . LEU A 1 289 ? 12.349 -15.748 -19.781 1.00 76.19 289 LEU A N 1
ATOM 2125 C CA . LEU A 1 289 ? 13.760 -15.439 -19.595 1.00 76.19 289 LEU A CA 1
ATOM 2126 C C . LEU A 1 289 ? 14.215 -15.601 -18.138 1.00 76.19 289 LEU A C 1
ATOM 2128 O O . LEU A 1 289 ? 15.288 -16.144 -17.884 1.00 76.19 289 LEU A O 1
ATOM 2132 N N . PHE A 1 290 ? 13.380 -15.199 -17.174 1.00 81.06 290 PHE A N 1
ATOM 2133 C CA . PHE A 1 290 ? 13.639 -15.471 -15.761 1.00 81.06 290 PHE A CA 1
ATOM 2134 C C . PHE A 1 290 ? 13.653 -16.980 -15.491 1.00 81.06 290 PHE A C 1
ATOM 2136 O O . PHE A 1 290 ? 14.566 -17.468 -14.831 1.00 81.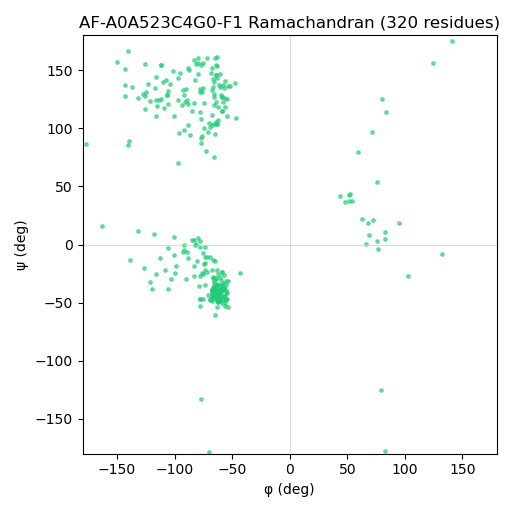06 290 PHE A O 1
ATOM 2143 N N . ALA A 1 291 ? 12.692 -17.737 -16.033 1.00 79.00 291 ALA A N 1
ATOM 2144 C CA . ALA A 1 291 ? 12.640 -19.189 -15.848 1.00 79.00 291 ALA A CA 1
ATOM 2145 C C . ALA A 1 291 ? 13.913 -19.894 -16.358 1.00 79.00 291 ALA A C 1
ATOM 2147 O O . ALA A 1 291 ? 14.405 -20.809 -15.696 1.00 79.00 291 ALA A O 1
ATOM 2148 N N . GLY A 1 292 ? 14.492 -19.413 -17.465 1.00 83.12 292 GLY A N 1
ATOM 2149 C CA . GLY A 1 292 ? 15.777 -19.889 -17.984 1.00 83.12 292 GLY A CA 1
ATOM 2150 C C . GLY A 1 292 ? 16.922 -19.727 -16.979 1.00 83.12 292 GLY A C 1
ATOM 2151 O O . GLY A 1 292 ? 17.606 -20.701 -16.667 1.00 83.12 292 GLY A O 1
ATOM 2152 N N . CYS A 1 293 ? 17.091 -18.533 -16.400 1.00 85.75 293 CYS A N 1
ATOM 2153 C CA . CYS A 1 293 ? 18.135 -18.274 -15.400 1.00 85.75 293 CYS A CA 1
ATOM 2154 C C . CYS A 1 293 ? 17.977 -19.150 -14.146 1.00 85.75 293 CYS A C 1
ATOM 2156 O O . CYS A 1 293 ? 18.957 -19.673 -13.613 1.00 85.75 293 CYS A O 1
ATOM 2158 N N . MET A 1 294 ? 16.743 -19.333 -13.672 1.00 85.19 294 MET A N 1
ATOM 2159 C CA . MET A 1 294 ? 16.479 -20.043 -12.417 1.00 85.19 294 MET A CA 1
ATOM 2160 C C . MET A 1 294 ? 16.902 -21.510 -12.460 1.00 85.19 294 MET A C 1
ATOM 2162 O O . MET A 1 294 ? 17.312 -22.031 -11.429 1.00 85.19 294 MET A O 1
ATOM 2166 N N . SER A 1 295 ? 16.882 -22.145 -13.636 1.00 85.19 295 SER A N 1
ATOM 2167 C CA . SER A 1 295 ? 17.293 -23.547 -13.796 1.00 85.19 295 SER A CA 1
ATOM 2168 C C . SER A 1 295 ? 18.712 -23.833 -13.276 1.00 85.19 295 SER A C 1
ATOM 2170 O O . SER A 1 295 ? 18.949 -24.882 -12.680 1.00 85.19 295 SER A O 1
ATOM 2172 N N . CYS A 1 296 ? 19.636 -22.876 -13.421 1.00 87.06 296 CYS A N 1
ATOM 2173 C CA . CYS A 1 296 ? 21.016 -23.000 -12.948 1.00 87.06 296 CYS A CA 1
ATOM 2174 C C . CYS A 1 296 ? 21.286 -22.224 -11.653 1.00 87.06 296 CYS A C 1
ATOM 2176 O O . CYS A 1 296 ? 22.150 -22.627 -10.875 1.00 87.06 296 CYS A O 1
ATOM 2178 N N . HIS A 1 297 ? 20.580 -21.117 -11.412 1.00 89.44 297 HIS A N 1
ATOM 2179 C CA . HIS A 1 297 ? 20.928 -20.178 -10.343 1.00 89.44 297 HIS A CA 1
ATOM 2180 C C . HIS A 1 297 ? 20.136 -20.334 -9.047 1.00 89.44 297 HIS A C 1
ATOM 2182 O O . HIS A 1 297 ? 20.579 -19.801 -8.027 1.00 89.44 297 HIS A O 1
ATOM 2188 N N . VAL A 1 298 ? 18.977 -21.001 -9.064 1.00 86.50 298 VAL A N 1
ATOM 2189 C CA . VAL A 1 298 ? 18.096 -21.067 -7.894 1.00 86.50 298 VAL A CA 1
ATOM 2190 C C . VAL A 1 298 ? 17.435 -22.429 -7.762 1.00 86.50 298 VAL A C 1
ATOM 2192 O O . VAL A 1 298 ? 16.734 -22.895 -8.653 1.00 86.50 298 VAL A O 1
ATOM 2195 N N . GLY A 1 299 ? 17.560 -23.019 -6.578 1.00 84.38 299 GLY A N 1
ATOM 2196 C CA . GLY A 1 299 ? 16.906 -24.272 -6.229 1.00 84.38 299 GLY A CA 1
ATOM 2197 C C . GLY A 1 299 ? 17.917 -25.305 -5.767 1.00 84.38 299 GLY A C 1
ATOM 2198 O O . GLY A 1 299 ? 19.098 -25.240 -6.107 1.00 84.38 299 GLY A O 1
ATOM 2199 N N . LYS A 1 300 ? 17.437 -26.268 -4.978 1.00 84.81 300 LYS A N 1
ATOM 2200 C CA . LYS A 1 300 ? 18.277 -27.302 -4.361 1.00 84.81 300 LYS A CA 1
ATOM 2201 C C . LYS A 1 300 ? 19.081 -28.102 -5.393 1.00 84.81 300 LYS A C 1
ATOM 2203 O O . LYS A 1 300 ? 20.207 -28.485 -5.102 1.00 84.81 300 LYS A O 1
ATOM 2208 N N . ASP A 1 301 ? 18.505 -28.290 -6.576 1.00 86.81 301 ASP A N 1
ATOM 2209 C CA . ASP A 1 301 ? 19.085 -29.086 -7.660 1.00 86.81 301 ASP A CA 1
ATOM 2210 C C . ASP A 1 301 ? 19.752 -28.217 -8.744 1.00 86.81 301 ASP A C 1
ATOM 2212 O O . ASP A 1 301 ? 20.157 -28.721 -9.789 1.00 86.81 301 ASP A O 1
ATOM 2216 N N . SER A 1 302 ? 19.854 -26.902 -8.520 1.00 87.75 302 SER A N 1
ATOM 2217 C CA . SER A 1 302 ? 20.477 -25.977 -9.470 1.00 87.75 302 SER A CA 1
ATOM 2218 C C . SER A 1 302 ? 22.006 -26.022 -9.372 1.00 87.75 302 SER A C 1
ATOM 2220 O O . SER A 1 302 ? 22.567 -26.219 -8.294 1.00 87.75 302 SER A O 1
ATOM 2222 N N . THR A 1 303 ? 22.699 -25.835 -10.499 1.00 88.25 303 THR A N 1
ATOM 2223 C CA . THR A 1 303 ? 24.163 -25.992 -10.580 1.00 88.25 303 THR A CA 1
ATOM 2224 C C . THR A 1 303 ? 24.935 -24.980 -9.730 1.00 88.25 303 THR A C 1
ATOM 2226 O O . THR A 1 303 ? 25.969 -25.323 -9.165 1.00 88.25 303 THR A O 1
ATOM 2229 N N . LEU A 1 304 ? 24.463 -23.733 -9.655 1.00 90.88 304 LEU A N 1
ATOM 2230 C CA . LEU A 1 304 ? 25.145 -22.645 -8.950 1.00 90.88 304 LEU A CA 1
ATOM 2231 C C . LEU A 1 304 ? 24.467 -22.285 -7.629 1.00 90.88 304 LEU A C 1
ATOM 2233 O O . LEU A 1 304 ? 25.163 -21.965 -6.670 1.00 90.88 304 LEU A O 1
ATOM 2237 N N . ASN A 1 305 ? 23.129 -22.306 -7.588 1.00 90.06 305 ASN A N 1
ATOM 2238 C CA . ASN A 1 305 ? 22.316 -21.956 -6.418 1.00 90.06 305 ASN A CA 1
ATOM 2239 C C . ASN A 1 305 ? 22.792 -20.685 -5.671 1.00 90.06 305 ASN A C 1
ATOM 2241 O O . ASN A 1 305 ? 22.877 -20.661 -4.443 1.00 90.06 305 ASN A O 1
ATOM 2245 N N . ASN A 1 306 ? 23.169 -19.642 -6.415 1.00 91.38 306 ASN A N 1
ATOM 2246 C CA . ASN A 1 306 ? 23.863 -18.458 -5.897 1.00 91.38 306 ASN A CA 1
ATOM 2247 C C . ASN A 1 306 ? 23.078 -17.149 -6.066 1.00 91.38 306 ASN A C 1
ATOM 2249 O O . ASN A 1 306 ? 23.623 -16.072 -5.824 1.00 91.38 306 ASN A O 1
ATOM 2253 N N . VAL A 1 307 ? 21.811 -17.220 -6.481 1.00 89.44 307 VAL A N 1
ATOM 2254 C CA . VAL A 1 307 ? 20.942 -16.051 -6.653 1.00 89.44 307 VAL A CA 1
ATOM 2255 C C . VAL A 1 307 ? 19.764 -16.123 -5.688 1.00 89.44 307 VAL A C 1
ATOM 2257 O O . VAL A 1 307 ? 19.203 -17.182 -5.422 1.00 89.44 307 VAL A O 1
ATOM 2260 N N . GLN A 1 308 ? 19.346 -14.965 -5.185 1.00 87.38 308 GLN A N 1
ATOM 2261 C CA . GLN A 1 308 ? 18.102 -14.812 -4.445 1.00 87.38 308 GLN A CA 1
ATOM 2262 C C . GLN A 1 308 ? 17.285 -13.673 -5.053 1.00 87.38 308 GLN A C 1
ATOM 2264 O O . GLN A 1 308 ? 17.781 -12.562 -5.219 1.00 87.38 308 GLN A O 1
ATOM 2269 N N . GLY A 1 309 ? 16.010 -13.931 -5.346 1.00 87.44 309 GLY A N 1
ATOM 2270 C CA . GLY A 1 309 ? 15.081 -12.904 -5.814 1.00 87.44 309 GLY A CA 1
ATOM 2271 C C . GLY A 1 309 ? 14.132 -13.386 -6.905 1.00 87.44 309 GLY A C 1
ATOM 2272 O O . GLY A 1 309 ? 14.208 -14.517 -7.373 1.00 87.44 309 GLY A O 1
ATOM 2273 N N . LYS A 1 310 ? 13.202 -12.502 -7.279 1.00 86.56 310 LYS A N 1
ATOM 2274 C CA . LYS A 1 310 ? 12.202 -12.718 -8.343 1.00 86.56 310 LYS A CA 1
ATOM 2275 C C . LYS A 1 310 ? 12.106 -11.541 -9.320 1.00 86.56 310 LYS A C 1
ATOM 2277 O O . LYS A 1 310 ? 11.134 -11.425 -10.061 1.00 86.56 310 LYS A O 1
ATOM 2282 N N . MET A 1 311 ? 13.064 -10.616 -9.246 1.00 88.38 311 MET A N 1
ATOM 2283 C CA . MET A 1 311 ? 13.106 -9.451 -10.126 1.00 88.38 311 MET A CA 1
ATOM 2284 C C . MET A 1 311 ? 13.574 -9.856 -11.519 1.00 88.38 311 MET A C 1
ATOM 2286 O O . MET A 1 311 ? 14.266 -10.859 -11.683 1.00 88.38 311 MET A O 1
ATOM 2290 N N . ASN A 1 312 ? 13.209 -9.048 -12.511 1.00 86.25 312 ASN A N 1
ATOM 2291 C CA . ASN A 1 312 ? 13.663 -9.245 -13.875 1.00 86.25 312 ASN A CA 1
ATOM 2292 C C . ASN A 1 312 ? 15.195 -9.109 -13.960 1.00 86.25 312 ASN A C 1
ATOM 2294 O O . ASN A 1 312 ? 15.743 -8.047 -13.669 1.00 86.25 312 ASN A O 1
ATOM 2298 N N . CYS A 1 313 ? 15.874 -10.182 -14.370 1.00 87.69 313 CYS A N 1
ATOM 2299 C CA . CYS A 1 313 ? 17.332 -10.249 -14.426 1.00 87.69 313 CYS A CA 1
ATOM 2300 C C . CYS A 1 313 ? 17.915 -9.312 -15.492 1.00 87.69 313 CYS A C 1
ATOM 2302 O O . CYS A 1 313 ? 18.928 -8.661 -15.247 1.00 87.69 313 CYS A O 1
ATOM 2304 N N . VAL A 1 314 ? 17.260 -9.191 -16.652 1.00 87.12 314 VAL A N 1
ATOM 2305 C CA . VAL A 1 314 ? 17.858 -8.516 -17.820 1.00 87.12 314 VAL A CA 1
ATOM 2306 C C . VAL A 1 314 ? 17.840 -6.999 -17.774 1.00 87.12 314 VAL A C 1
ATOM 2308 O O . VAL A 1 314 ? 18.384 -6.342 -18.652 1.00 87.12 314 VAL A O 1
ATOM 2311 N N . GLN A 1 315 ? 17.256 -6.425 -16.728 1.00 86.12 315 GLN A N 1
ATOM 2312 C CA . GLN A 1 315 ? 17.407 -4.996 -16.470 1.00 86.12 315 GLN A CA 1
ATOM 2313 C C . GLN A 1 315 ? 18.799 -4.648 -15.930 1.00 86.12 315 GLN A C 1
ATOM 2315 O O . GLN A 1 315 ? 19.213 -3.497 -16.035 1.00 86.12 315 GLN A O 1
ATOM 2320 N N . CYS A 1 316 ? 19.504 -5.626 -15.353 1.00 88.81 316 CYS A N 1
ATOM 2321 C CA . CYS A 1 316 ? 20.805 -5.428 -14.712 1.00 88.81 316 CYS A CA 1
ATOM 2322 C C . CYS A 1 316 ? 21.891 -6.377 -15.237 1.00 88.81 316 CYS A C 1
ATOM 2324 O O . CYS A 1 316 ? 23.073 -6.104 -15.049 1.00 88.81 316 CYS A O 1
ATOM 2326 N N . HIS A 1 317 ? 21.505 -7.497 -15.848 1.00 87.00 317 HIS A N 1
ATOM 2327 C CA . HIS A 1 317 ? 22.416 -8.553 -16.268 1.00 87.00 317 HIS A CA 1
ATOM 2328 C C . HIS A 1 317 ? 22.263 -8.850 -17.753 1.00 87.00 317 HIS A C 1
ATOM 2330 O O . HIS A 1 317 ? 21.160 -9.097 -18.238 1.00 87.00 317 HIS A O 1
ATOM 2336 N N . GLU A 1 318 ? 23.385 -8.908 -18.457 1.00 85.00 318 GLU A N 1
ATOM 2337 C CA . GLU A 1 318 ? 23.416 -9.464 -19.803 1.00 85.00 318 GLU A CA 1
ATOM 2338 C C . GLU A 1 318 ? 23.395 -11.000 -19.723 1.00 85.00 318 GLU A C 1
ATOM 2340 O O . GLU A 1 318 ? 24.166 -11.581 -18.948 1.00 85.00 318 GLU A O 1
ATOM 2345 N N . PRO A 1 319 ? 22.522 -11.686 -20.485 1.00 82.56 319 PRO A N 1
ATOM 2346 C CA . PRO A 1 319 ? 22.536 -13.140 -20.555 1.00 82.56 319 PRO A CA 1
ATOM 2347 C C . PRO A 1 319 ? 23.894 -13.656 -21.045 1.00 82.56 319 PRO A C 1
ATOM 2349 O O . PRO A 1 319 ? 24.385 -13.261 -22.098 1.00 82.56 319 PRO A O 1
ATOM 2352 N N . HIS A 1 320 ? 24.491 -14.572 -20.286 1.00 80.12 320 HIS A N 1
ATOM 2353 C CA . HIS A 1 320 ? 25.763 -15.215 -20.640 1.00 80.12 320 HIS A CA 1
ATOM 2354 C C . HIS A 1 320 ? 25.583 -16.489 -21.479 1.00 80.12 320 HIS A C 1
ATOM 2356 O O . HIS A 1 320 ? 26.562 -17.075 -21.937 1.00 80.12 320 HIS A O 1
ATOM 2362 N N . ILE A 1 321 ? 24.341 -16.929 -21.676 1.00 67.75 321 ILE A N 1
ATOM 2363 C CA . ILE A 1 321 ? 23.991 -18.024 -22.579 1.00 67.75 321 ILE A CA 1
ATOM 2364 C C . ILE A 1 321 ? 23.353 -17.375 -23.808 1.00 67.75 321 ILE A C 1
ATOM 2366 O O . ILE A 1 321 ? 22.396 -16.614 -23.660 1.00 67.75 321 ILE A O 1
ATOM 2370 N N . LYS A 1 322 ? 23.950 -17.610 -24.981 1.00 54.59 322 LYS A N 1
ATOM 2371 C CA . LYS A 1 322 ? 23.425 -17.170 -26.281 1.00 54.59 322 LYS A CA 1
ATOM 2372 C C . LYS A 1 322 ? 22.306 -18.084 -26.753 1.00 54.59 322 LYS A C 1
ATOM 2374 O O . LYS A 1 322 ? 22.440 -19.308 -26.529 1.00 54.59 322 LYS A O 1
#

pLDDT: mean 83.62, std 21.43, range [25.7, 98.94]

Secondary structure (DSSP, 8-state):
----------TTGGGTS--S------------SSS-----TTPPPP-EETTEE---SS--EEETTEEE--HHHHHHHTTEEEEEETTTTEEEEEE-S-----PPPPSSPP-----HHHHHHHHHHHHHHHHHHHHHHHHHHHHHHHHT-TTGGG--GGGGGGGTTTTTTS--B-HHHHHHHHHHHHHS-TTTHHHHHHHHHHHHHHSEESPGGGTTT-SS-SPPPEE-S-SBHHHHHHHHHHHH---TT-HHHHHHHHHHHHHHHHHHHHHHHHHHTT---------HHHHHHHHHHSSTT-SS------S-GGGT---S--

Solvent-accessible surface area (backbone atoms only — not comparable to full-atom values): 18717 Å² total; per-residue (Å²): 142,84,84,82,80,81,80,75,88,52,84,71,56,68,77,73,71,68,82,81,77,87,76,79,79,81,76,85,72,86,83,78,88,91,63,96,70,74,81,66,82,82,62,85,46,81,48,65,61,83,75,41,74,58,76,50,100,52,75,31,34,64,56,96,90,38,81,45,67,47,63,58,55,52,39,44,63,61,18,27,44,75,49,77,41,81,88,78,71,40,79,44,78,42,86,41,99,52,62,63,75,72,71,73,74,70,84,44,41,92,80,70,82,69,61,33,66,63,24,20,53,40,1,29,58,36,16,80,75,39,29,27,6,18,2,3,25,41,19,52,42,49,46,40,30,67,74,61,26,58,66,48,69,74,59,67,53,74,71,38,34,55,24,20,56,11,46,78,59,69,25,37,61,28,14,17,59,52,18,25,41,53,49,48,41,48,46,31,39,93,92,48,28,67,52,54,40,49,32,52,50,46,47,53,22,67,42,54,41,35,64,78,85,44,62,90,74,52,89,72,65,91,66,77,60,41,59,44,53,37,59,32,31,45,52,34,52,49,53,44,28,66,76,66,72,47,54,86,86,33,69,65,51,52,49,38,50,19,41,39,7,4,51,42,22,14,52,47,38,50,50,49,41,29,47,76,71,72,64,60,69,89,73,68,71,82,55,71,70,51,57,60,53,35,61,40,28,42,53,96,88,20,82,64,48,77,59,86,86,88,71,62,54,73,84,82,41,81,78,87,72,132

Foldseek 3Di:
DDDPDDDDDDPVVVVVPDDDDPPDFQFDDDDDPDDPDDPDWDDFGWGDDQNHTQDDPDTWTQDPNDIDHDPQSVLVQQQWHWDADPVVRDIDIGRHPDGPPNDADPPQDADDADQLLQLLVQLLVQCVVQHQLLSLLCSLLVRCCNNPNPPSVVDPSNVLSCCHCNGVVPQFFQNLLVSLLVSLRNNDDPPPSVLLSCLLQLCLQVDWFDDQSCQVPAPDHPQGTDRQLWSTRNSNLVVSCVVRVHDCPDVVSSSRSSSVSSVSSSSSSVQVNCVVVVNHDRDRDADPVQVVVCQAQPDPPHVNVPDDDRGDPVVPDDDPPD